Protein AF-A0A2E4PIR9-F1 (afdb_monomer_lite)

Radius of gyration: 19.99 Å; chains: 1; bounding box: 53×42×49 Å

Foldseek 3Di:
DPPDPDVLVVLVVVLVVVVVVVVVVVVVVDPDDDCPVVVVVVVVVVVLDPVLPPLVLLVLQLLLLVQDPDHDLVSQLNSLVVCVVVPNDDVLSSVSNSDDPPDDPVVCVVSSVVVCVVVVHHRDDNVSNLLSLLLNLLSCLLVVHPVLVSLVSNLVSDDCVLQVQSVLLNVQQVCCVVPVGDPSDPPDHPVCSSVSNNVSSVVSNVVSD

Secondary structure (DSSP, 8-state):
-PPPPPHHHHHHHHHHHHHHHHHHHHHTT---S--HHHHHHHHTT-----TT--HHHHHHHHTTGGG-SS--THHHHHHHHHHHHTT---HHHHHHHTPPSSPPHHHHHHHHHHHHHHTT--PPPHHHHHHHHHHHHHHHHHTTSSHHHHHHHHHHHS-HHHHHHHHHHHHHHHHHHHTS--SSSTT--TTTHHHHHHHHHHHHHHHH-

Structure (mmCIF, N/CA/C/O backbone):
data_AF-A0A2E4PIR9-F1
#
_entry.id   AF-A0A2E4PIR9-F1
#
loop_
_atom_site.group_PDB
_atom_site.id
_atom_site.type_symbol
_atom_site.label_atom_id
_atom_site.label_alt_id
_atom_site.label_comp_id
_atom_site.label_asym_id
_atom_site.label_entity_id
_atom_site.label_seq_id
_atom_site.pdbx_PDB_ins_code
_atom_site.Cartn_x
_atom_site.Cartn_y
_atom_site.Cartn_z
_atom_site.occupancy
_atom_site.B_iso_or_equiv
_atom_site.auth_seq_id
_atom_site.auth_comp_id
_atom_site.auth_asym_id
_atom_site.auth_atom_id
_atom_site.pdbx_PDB_model_num
ATOM 1 N N . MET A 1 1 ? -32.676 -30.501 11.892 1.00 32.62 1 MET A N 1
ATOM 2 C CA . MET A 1 1 ? -31.982 -29.319 12.444 1.00 32.62 1 MET A CA 1
ATOM 3 C C . MET A 1 1 ? -31.188 -28.681 11.319 1.00 32.62 1 MET A C 1
ATOM 5 O O . MET A 1 1 ? -30.251 -29.306 10.844 1.00 32.62 1 MET A O 1
ATOM 9 N N . LYS A 1 2 ? -31.603 -27.510 10.820 1.00 33.03 2 LYS A N 1
ATOM 10 C CA . LYS A 1 2 ? -30.734 -26.693 9.962 1.00 33.03 2 LYS A CA 1
ATOM 11 C C . LYS A 1 2 ? -29.777 -25.968 10.903 1.00 33.03 2 LYS A C 1
ATOM 13 O O . LYS A 1 2 ? -30.250 -25.326 11.837 1.00 33.03 2 LYS A O 1
ATOM 18 N N . ALA A 1 3 ? -28.473 -26.162 10.720 1.00 35.72 3 ALA A N 1
ATOM 19 C CA . ALA A 1 3 ? -27.465 -25.423 11.464 1.00 35.72 3 ALA A CA 1
ATOM 20 C C . ALA A 1 3 ? -27.726 -23.926 11.259 1.00 35.72 3 ALA A C 1
ATOM 22 O O . ALA A 1 3 ? -27.865 -23.479 10.121 1.00 35.72 3 ALA A O 1
ATOM 23 N N . ILE A 1 4 ? -27.873 -23.189 12.357 1.00 35.81 4 ILE A N 1
ATOM 24 C CA . ILE A 1 4 ? -27.892 -21.728 12.337 1.00 35.81 4 ILE A CA 1
ATOM 25 C C . ILE A 1 4 ? -26.497 -21.335 11.835 1.00 35.81 4 ILE A C 1
ATOM 27 O O . ILE A 1 4 ? -25.523 -21.748 12.471 1.00 35.81 4 ILE A O 1
ATOM 31 N N . PRO A 1 5 ? -26.356 -20.652 10.684 1.00 45.75 5 PRO A N 1
ATOM 32 C CA . PRO A 1 5 ? -25.056 -20.143 10.276 1.00 45.75 5 PRO A CA 1
ATOM 33 C C . PRO A 1 5 ? -24.531 -19.279 11.418 1.00 45.75 5 PRO A C 1
ATOM 35 O O . PRO A 1 5 ? -25.275 -18.461 11.951 1.00 45.75 5 PRO A O 1
ATOM 38 N N . ASN A 1 6 ? -23.283 -19.507 11.822 1.00 59.75 6 ASN A N 1
ATOM 39 C CA . ASN A 1 6 ? -22.585 -18.653 12.778 1.00 59.75 6 ASN A CA 1
ATOM 40 C C . ASN A 1 6 ? -22.809 -17.189 12.353 1.00 59.75 6 ASN A C 1
ATOM 42 O O . ASN A 1 6 ? -22.695 -16.915 11.160 1.00 59.75 6 ASN A O 1
ATOM 46 N N . ASP A 1 7 ? -23.158 -16.278 13.266 1.00 63.50 7 ASP A N 1
ATOM 47 C CA . ASP A 1 7 ? -23.641 -14.918 12.936 1.00 63.50 7 ASP A CA 1
ATOM 48 C C . ASP A 1 7 ? -22.732 -14.164 11.937 1.00 63.50 7 ASP A C 1
ATOM 50 O O . ASP A 1 7 ? -23.198 -13.350 11.143 1.00 63.50 7 ASP A O 1
ATOM 54 N N . PHE A 1 8 ? -21.440 -14.508 11.912 1.00 55.66 8 PHE A N 1
ATOM 55 C CA . PHE A 1 8 ? -20.463 -14.046 10.927 1.00 55.66 8 PHE A CA 1
ATOM 56 C C . PHE A 1 8 ? -20.747 -14.503 9.482 1.00 55.66 8 PHE A C 1
ATOM 58 O O . PHE A 1 8 ? -20.720 -13.685 8.571 1.00 55.66 8 PHE A O 1
ATOM 65 N N . GLU A 1 9 ? -21.078 -15.775 9.251 1.00 62.53 9 GLU A N 1
ATOM 66 C CA . GLU A 1 9 ? -21.428 -16.300 7.920 1.00 62.53 9 GLU A CA 1
ATOM 67 C C . GLU A 1 9 ? -22.727 -15.675 7.396 1.00 62.53 9 GLU A C 1
ATOM 69 O O . GLU A 1 9 ? -22.845 -15.361 6.211 1.00 62.53 9 GLU A O 1
ATOM 74 N N . ALA A 1 10 ? -23.693 -15.436 8.288 1.00 68.12 10 ALA A N 1
ATOM 75 C CA . ALA A 1 10 ? -24.918 -14.717 7.948 1.00 68.12 10 ALA A CA 1
ATOM 76 C C . ALA A 1 10 ? -24.633 -13.248 7.585 1.00 68.12 10 ALA A C 1
ATOM 78 O O . ALA A 1 10 ? -25.197 -12.735 6.616 1.00 68.12 10 ALA A O 1
ATOM 79 N N . PHE A 1 11 ? -23.725 -12.588 8.313 1.00 63.50 11 PHE A N 1
ATOM 80 C CA . PHE A 1 11 ? -23.261 -11.237 7.996 1.00 63.50 11 PHE A CA 1
ATOM 81 C C . PHE A 1 11 ? -22.535 -11.178 6.645 1.00 63.50 11 PHE A C 1
ATOM 83 O O . PHE A 1 11 ? -22.882 -10.343 5.812 1.00 63.50 11 PHE A O 1
ATOM 90 N N . LEU A 1 12 ? -21.590 -12.086 6.378 1.00 63.19 12 LEU A N 1
ATOM 91 C CA . LEU A 1 12 ? -20.883 -12.150 5.093 1.00 63.19 12 LEU A CA 1
ATOM 92 C C . LEU A 1 12 ? -21.843 -12.396 3.926 1.00 63.19 12 LEU A C 1
ATOM 94 O O . LEU A 1 12 ? -21.733 -11.747 2.884 1.00 63.19 12 LEU A O 1
ATOM 98 N N . TYR A 1 13 ? -22.814 -13.293 4.109 1.00 67.19 13 TYR A N 1
ATOM 99 C CA . TYR A 1 13 ? -23.862 -13.541 3.125 1.00 67.19 13 TYR A CA 1
ATOM 100 C C . TYR A 1 13 ? -24.697 -12.281 2.856 1.00 67.19 13 TYR A C 1
ATOM 102 O O . TYR A 1 13 ? -24.915 -11.921 1.700 1.00 67.19 13 TYR A O 1
ATOM 110 N N . TRP A 1 14 ? -25.107 -11.566 3.908 1.00 70.12 14 TRP A N 1
ATOM 111 C CA . TRP A 1 14 ? -25.865 -10.320 3.782 1.00 70.12 14 TRP A CA 1
ATOM 112 C C . TRP A 1 14 ? -25.064 -9.205 3.097 1.00 70.12 14 TRP A C 1
ATOM 114 O O . TRP A 1 14 ? -25.589 -8.534 2.206 1.00 70.12 14 TRP A O 1
ATOM 124 N N . VAL A 1 15 ? -23.789 -9.024 3.458 1.00 62.88 15 VAL A N 1
ATOM 125 C CA . VAL A 1 15 ? -22.885 -8.069 2.796 1.00 62.88 15 VAL A CA 1
ATOM 126 C C . VAL A 1 15 ? -22.766 -8.406 1.312 1.00 62.88 15 VAL A C 1
ATOM 128 O O . VAL A 1 15 ? -22.875 -7.515 0.468 1.00 62.88 15 VAL A O 1
ATOM 131 N N . LYS A 1 16 ? -22.584 -9.690 0.984 1.00 65.31 16 LYS A N 1
ATOM 132 C CA . LYS A 1 16 ? -22.494 -10.167 -0.397 1.00 65.31 16 LYS A CA 1
ATOM 133 C C . LYS A 1 16 ? -23.771 -9.866 -1.182 1.00 65.31 16 LYS A C 1
ATOM 135 O O . LYS A 1 16 ? -23.684 -9.210 -2.217 1.00 65.31 16 LYS A O 1
ATOM 140 N N . GLU A 1 17 ? -24.941 -10.271 -0.683 1.00 66.69 17 GLU A N 1
ATOM 141 C CA . GLU A 1 17 ? -26.222 -9.995 -1.351 1.00 66.69 17 GLU A CA 1
ATOM 142 C C . GLU A 1 17 ? -26.465 -8.491 -1.520 1.00 66.69 17 GLU A C 1
ATOM 144 O O . GLU A 1 17 ? -26.905 -8.040 -2.577 1.00 66.69 17 GLU A O 1
ATOM 149 N N . THR A 1 18 ? -26.153 -7.692 -0.497 1.00 59.38 18 THR A N 1
ATOM 150 C CA . THR A 1 18 ? -26.363 -6.238 -0.526 1.00 59.38 18 THR A CA 1
ATOM 151 C C . THR A 1 18 ? -25.468 -5.576 -1.570 1.00 59.38 18 THR A C 1
ATOM 153 O O . THR A 1 18 ? -25.949 -4.757 -2.357 1.00 59.38 18 THR A O 1
ATOM 156 N N . LYS A 1 19 ? -24.193 -5.975 -1.648 1.00 61.88 19 LYS A N 1
ATOM 157 C CA . LYS A 1 19 ? -23.263 -5.498 -2.680 1.00 61.88 19 LYS A CA 1
ATOM 158 C C . LYS A 1 19 ? -23.696 -5.935 -4.073 1.00 61.88 19 LYS A C 1
ATOM 160 O O . LYS A 1 19 ? -23.740 -5.097 -4.968 1.00 61.88 19 LYS A O 1
ATOM 165 N N . GLU A 1 20 ? -24.073 -7.196 -4.264 1.00 57.53 20 GLU A N 1
ATOM 166 C CA . GLU A 1 20 ? -24.588 -7.686 -5.550 1.00 57.53 20 GLU A CA 1
ATOM 167 C C . GLU A 1 20 ? -25.827 -6.896 -5.997 1.00 57.53 20 GLU A C 1
ATOM 169 O O . GLU A 1 20 ? -25.937 -6.533 -7.169 1.00 57.53 20 GLU A O 1
ATOM 174 N N . ARG A 1 21 ? -26.711 -6.527 -5.061 1.00 52.59 21 ARG A N 1
ATOM 175 C CA . ARG A 1 21 ? -27.891 -5.703 -5.349 1.00 52.59 21 ARG A CA 1
ATOM 176 C C . ARG A 1 21 ? -27.524 -4.265 -5.727 1.00 52.59 21 ARG A C 1
ATOM 178 O O . ARG A 1 21 ? -28.045 -3.748 -6.714 1.00 52.59 21 ARG A O 1
ATOM 185 N N . ILE A 1 22 ? -26.603 -3.634 -4.998 1.00 48.06 22 ILE A N 1
ATOM 186 C CA . ILE A 1 22 ? -26.110 -2.277 -5.297 1.00 48.06 22 ILE A CA 1
ATOM 187 C C . ILE A 1 22 ? -25.418 -2.240 -6.668 1.00 48.06 22 ILE A C 1
ATOM 189 O O . ILE A 1 22 ? -25.707 -1.358 -7.476 1.00 48.06 22 ILE A O 1
ATOM 193 N N . TRP A 1 23 ? -24.584 -3.234 -6.979 1.00 37.47 23 TRP A N 1
ATOM 194 C CA . TRP A 1 23 ? -23.918 -3.350 -8.278 1.00 37.47 23 TRP A CA 1
ATOM 195 C C . TRP A 1 23 ? -24.879 -3.704 -9.415 1.00 37.47 23 TRP A C 1
ATOM 197 O O . TRP A 1 23 ? -24.704 -3.193 -10.518 1.00 37.47 23 TRP A O 1
ATOM 207 N N . SER A 1 24 ? -25.921 -4.507 -9.169 1.00 44.81 24 SER A N 1
ATOM 208 C CA . SER A 1 24 ? -26.963 -4.770 -10.172 1.00 44.81 24 SER A CA 1
ATOM 209 C C . SER A 1 24 ? -27.704 -3.484 -10.560 1.00 44.81 24 SER A C 1
ATOM 211 O O . SER A 1 24 ? -27.807 -3.180 -11.748 1.00 44.81 24 SER A O 1
ATOM 213 N N . ASN A 1 25 ? -28.050 -2.648 -9.575 1.00 39.62 25 ASN A N 1
ATOM 214 C CA . ASN A 1 25 ? -28.659 -1.335 -9.794 1.00 39.62 25 ASN A CA 1
ATOM 215 C C . ASN A 1 25 ? -27.695 -0.346 -10.479 1.00 39.62 25 ASN A C 1
ATOM 217 O O . ASN A 1 25 ? -28.122 0.493 -11.270 1.00 39.62 25 ASN A O 1
ATOM 221 N N . PHE A 1 26 ? -26.385 -0.449 -10.221 1.00 30.78 26 PHE A N 1
ATOM 222 C CA . PHE A 1 26 ? -25.367 0.355 -10.905 1.00 30.78 26 PHE A CA 1
ATOM 223 C C . PHE A 1 26 ? -25.142 -0.115 -12.356 1.00 30.78 26 PHE A C 1
ATOM 225 O O . PHE A 1 26 ? -24.963 0.707 -13.255 1.00 30.78 26 PHE A O 1
ATOM 232 N N . SER A 1 27 ? -25.220 -1.424 -12.619 1.00 37.41 27 SER A N 1
ATOM 233 C CA . SER A 1 27 ? -25.060 -2.024 -13.953 1.00 37.41 27 SER A CA 1
ATOM 234 C C . SER A 1 27 ? -26.227 -1.726 -14.903 1.00 37.41 27 SER A C 1
ATOM 236 O O . SER A 1 27 ? -26.020 -1.611 -16.111 1.00 37.41 27 SER A O 1
ATOM 238 N N . GLU A 1 28 ? -27.432 -1.492 -14.375 1.00 38.69 28 GLU A N 1
ATOM 239 C CA . GLU A 1 28 ? -28.575 -1.019 -15.169 1.00 38.69 28 GLU A CA 1
ATOM 240 C C . GLU A 1 28 ? -28.394 0.425 -15.680 1.00 38.69 28 GLU A C 1
ATOM 242 O O . GLU A 1 28 ? -29.078 0.834 -16.620 1.00 38.69 28 GLU A O 1
ATOM 247 N N . SER A 1 29 ? -27.432 1.182 -15.129 1.00 38.72 29 SER A N 1
ATOM 248 C CA . SER A 1 29 ? -27.202 2.595 -15.465 1.00 38.72 29 SER A CA 1
ATOM 249 C C . SER A 1 29 ? -26.216 2.857 -16.616 1.00 38.72 29 SER A C 1
ATOM 251 O O . SER A 1 29 ? -26.125 3.994 -17.078 1.00 38.72 29 SER A O 1
ATOM 253 N N . LYS A 1 30 ? -25.506 1.844 -17.141 1.00 37.12 30 LYS A N 1
ATOM 254 C CA . LYS A 1 30 ? -24.610 2.006 -18.307 1.00 37.12 30 LYS A CA 1
ATOM 255 C C . LYS A 1 30 ? -24.680 0.816 -19.264 1.00 37.12 30 LYS A C 1
ATOM 257 O O . LYS A 1 30 ? -23.904 -0.135 -19.189 1.00 37.12 30 LYS A O 1
ATOM 262 N N . LYS A 1 31 ? -25.611 0.914 -20.214 1.00 41.38 31 LYS A N 1
ATOM 263 C CA . LYS A 1 31 ? -25.740 0.034 -21.381 1.00 41.38 31 LYS A CA 1
ATOM 264 C C . LYS A 1 31 ? -24.677 0.352 -22.439 1.00 41.38 31 LYS A C 1
ATOM 266 O O . LYS A 1 31 ? -25.043 0.806 -23.505 1.00 41.38 31 LYS A O 1
ATOM 271 N N . ASP A 1 32 ? -23.402 0.074 -22.177 1.00 38.62 32 ASP A N 1
ATOM 272 C CA . ASP A 1 32 ? -22.357 0.092 -23.217 1.00 38.62 32 ASP A CA 1
ATOM 273 C C . ASP A 1 32 ? -21.392 -1.096 -23.037 1.00 38.62 32 ASP A C 1
ATOM 275 O O . ASP A 1 32 ? -20.252 -0.995 -22.594 1.00 38.62 32 ASP A O 1
ATOM 279 N N . GLY A 1 33 ? -21.902 -2.286 -23.352 1.00 42.81 33 GLY A N 1
ATOM 280 C CA . GLY A 1 33 ? -21.233 -3.148 -24.328 1.00 42.81 33 GLY A CA 1
ATOM 281 C C . GLY A 1 33 ? -19.968 -3.940 -23.981 1.00 42.81 33 GLY A C 1
ATOM 282 O O . GLY A 1 33 ? -19.461 -4.545 -24.914 1.00 42.81 33 GLY A O 1
ATOM 283 N N . ASN A 1 34 ? -19.449 -4.013 -22.744 1.00 42.75 34 ASN A N 1
ATOM 284 C CA . ASN A 1 34 ? -18.300 -4.911 -22.458 1.00 42.75 34 ASN A CA 1
ATOM 285 C C . ASN A 1 34 ? -18.161 -5.427 -21.002 1.00 42.75 34 ASN A C 1
ATOM 287 O O . ASN A 1 34 ? -17.065 -5.567 -20.467 1.00 42.75 34 ASN A O 1
ATOM 291 N N . TRP A 1 35 ? -19.271 -5.763 -20.339 1.00 38.34 35 TRP A N 1
ATOM 292 C CA . TRP A 1 35 ? -19.274 -6.155 -18.913 1.00 38.34 35 T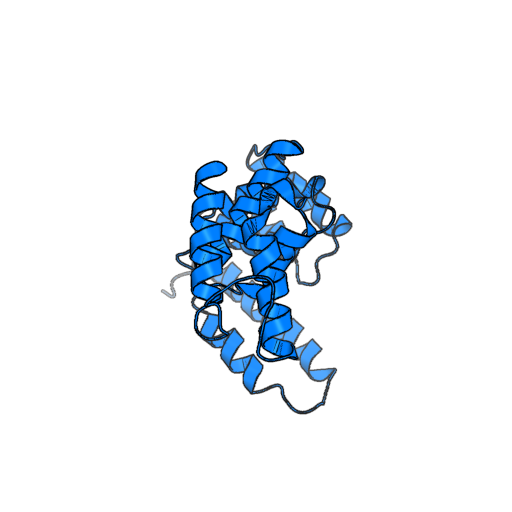RP A CA 1
ATOM 293 C C . TRP A 1 35 ? -18.970 -7.634 -18.601 1.00 38.34 35 TRP A C 1
ATOM 295 O O . TRP A 1 35 ? -18.690 -7.976 -17.451 1.00 38.34 35 TRP A O 1
ATOM 305 N N . TRP A 1 36 ? -19.005 -8.532 -19.591 1.00 32.16 36 TRP A N 1
ATOM 306 C CA . TRP A 1 36 ? -18.883 -9.976 -19.335 1.00 32.16 36 TRP A CA 1
ATOM 307 C C . TRP A 1 36 ? -17.475 -10.417 -18.900 1.00 32.16 36 TRP A C 1
ATOM 309 O O . TRP A 1 36 ? -17.364 -11.334 -18.089 1.00 32.16 36 TRP A O 1
ATOM 319 N N . ASN A 1 37 ? -16.416 -9.712 -19.317 1.00 32.59 37 ASN A N 1
ATOM 320 C CA . ASN A 1 37 ? -15.039 -10.044 -18.921 1.00 32.59 37 ASN A CA 1
ATOM 321 C C . ASN A 1 37 ? -14.655 -9.546 -17.516 1.00 32.59 37 ASN A C 1
ATOM 323 O O . ASN A 1 37 ? -13.749 -10.104 -16.905 1.00 32.59 37 ASN A O 1
ATOM 327 N N . HIS A 1 38 ? -15.365 -8.556 -16.962 1.00 38.28 38 HIS A N 1
ATOM 328 C CA . HIS A 1 38 ? -15.127 -8.074 -15.593 1.00 38.28 38 HIS A CA 1
ATOM 329 C C . HIS A 1 38 ? -15.924 -8.875 -14.549 1.00 38.28 38 HIS A C 1
ATOM 331 O O . HIS A 1 38 ? -15.452 -9.115 -13.441 1.00 38.28 38 HIS A O 1
ATOM 337 N N . LYS A 1 39 ? -17.109 -9.377 -14.925 1.00 34.16 39 LYS A N 1
ATOM 338 C CA . LYS A 1 39 ? -17.988 -10.155 -14.036 1.00 34.16 39 LYS A CA 1
ATOM 339 C C . LYS A 1 39 ? -17.387 -11.508 -13.623 1.00 34.16 39 LYS A C 1
ATOM 341 O O . LYS A 1 39 ? -17.595 -11.936 -12.492 1.00 34.16 39 LYS A O 1
ATOM 346 N N . HIS A 1 40 ? -16.615 -12.154 -14.502 1.00 29.81 40 HIS A N 1
ATOM 347 C CA . HIS A 1 40 ? -15.934 -13.417 -14.184 1.00 29.81 40 HIS A CA 1
ATOM 348 C C . HIS A 1 40 ? -14.654 -13.235 -13.350 1.00 29.81 40 HIS A C 1
ATOM 350 O O . HIS A 1 40 ? -14.377 -14.079 -12.504 1.00 29.81 40 HIS A O 1
ATOM 356 N N . GLN A 1 41 ? -13.928 -12.118 -13.494 1.00 36.41 41 GLN A N 1
ATOM 357 C CA . GLN A 1 41 ? -12.745 -11.836 -12.664 1.00 36.41 41 GLN A CA 1
ATOM 358 C C . GLN A 1 41 ? -13.108 -11.467 -11.216 1.00 36.41 41 GLN A C 1
ATOM 360 O O . GLN A 1 41 ? -12.385 -11.829 -10.293 1.00 36.41 41 GLN A O 1
ATOM 365 N N . VAL A 1 42 ? -14.254 -10.812 -10.995 1.00 40.31 42 VAL A N 1
ATOM 366 C CA . VAL A 1 42 ? -14.701 -10.414 -9.647 1.00 40.31 42 VAL A CA 1
ATOM 367 C C . VAL A 1 42 ? -15.346 -11.577 -8.875 1.00 40.31 42 VAL A C 1
ATOM 369 O O . VAL A 1 42 ? -15.200 -11.656 -7.658 1.00 40.31 42 VAL A O 1
ATOM 372 N N . LEU A 1 43 ? -16.024 -12.513 -9.555 1.00 34.47 43 LEU A N 1
ATOM 373 C CA . LEU A 1 43 ? -16.732 -13.624 -8.898 1.00 34.47 43 LEU A CA 1
ATOM 374 C C . LEU A 1 43 ? -15.872 -14.882 -8.682 1.00 34.47 43 LEU A C 1
ATOM 376 O O . LEU A 1 43 ? -16.096 -15.585 -7.697 1.00 34.47 43 LEU A O 1
ATOM 380 N N . GLU A 1 44 ? -14.848 -15.141 -9.506 1.00 32.34 44 GLU A N 1
ATOM 381 C CA . GLU A 1 44 ? -13.819 -16.150 -9.173 1.00 32.34 44 GLU A CA 1
ATOM 382 C C . GLU A 1 44 ? -12.769 -15.624 -8.174 1.00 32.34 44 GLU A C 1
ATOM 384 O O . GLU A 1 44 ? -12.060 -16.408 -7.542 1.00 32.34 44 GLU A O 1
ATOM 389 N N . GLY A 1 45 ? -12.758 -14.309 -7.919 1.00 35.34 45 GLY A N 1
ATOM 390 C CA . GLY A 1 45 ? -12.051 -13.664 -6.806 1.00 35.34 45 GLY A CA 1
ATOM 391 C C . GLY A 1 45 ? -12.610 -14.004 -5.417 1.00 35.34 45 GLY A C 1
ATOM 392 O O . GLY A 1 45 ? -12.041 -13.597 -4.411 1.00 35.34 45 GLY A O 1
ATOM 393 N N . ALA A 1 46 ? -13.672 -14.815 -5.327 1.00 33.53 46 ALA A N 1
ATOM 394 C C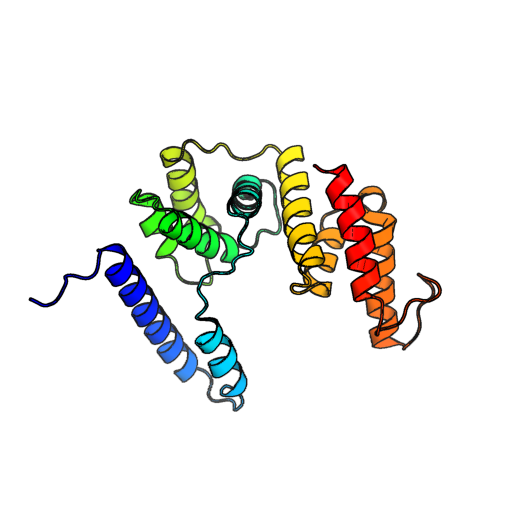A . ALA A 1 46 ? -14.197 -15.352 -4.071 1.00 33.53 46 ALA A CA 1
ATOM 395 C C . ALA A 1 46 ? -13.315 -16.450 -3.431 1.00 33.53 46 ALA A C 1
ATOM 397 O O . ALA A 1 46 ? -13.781 -17.196 -2.569 1.00 33.53 46 ALA A O 1
ATOM 398 N N . LYS A 1 47 ? -12.016 -16.498 -3.754 1.00 36.38 47 LYS A N 1
ATOM 399 C CA . LYS A 1 47 ? -11.007 -16.719 -2.713 1.00 36.38 47 LYS A CA 1
ATOM 400 C C . LYS A 1 47 ? -10.933 -15.435 -1.879 1.00 36.38 47 LYS A C 1
ATOM 402 O O . LYS A 1 47 ? -10.003 -14.655 -2.014 1.00 36.38 47 LYS A O 1
ATOM 407 N N . TRP A 1 48 ? -11.899 -15.238 -0.980 1.00 40.09 48 TRP A N 1
ATOM 408 C CA . TRP A 1 48 ? -11.906 -14.158 0.027 1.00 40.09 48 TRP A CA 1
ATOM 409 C C . TRP A 1 48 ? -10.768 -14.267 1.058 1.00 40.09 48 TRP A C 1
ATOM 411 O O . TRP A 1 48 ? -10.778 -13.601 2.083 1.00 40.09 48 TRP A O 1
ATOM 421 N N . ILE A 1 49 ? -9.796 -15.128 0.787 1.00 40.16 49 ILE A N 1
ATOM 422 C CA . ILE A 1 49 ? -8.566 -15.272 1.530 1.00 40.16 49 ILE A CA 1
ATOM 423 C C . ILE A 1 49 ? -7.500 -14.907 0.515 1.00 40.16 49 ILE A C 1
ATOM 425 O O . ILE A 1 49 ? -7.181 -15.709 -0.365 1.00 40.16 49 ILE A O 1
ATOM 429 N N . ASP A 1 50 ? -6.973 -13.694 0.621 1.00 43.78 50 ASP A N 1
ATOM 430 C CA . ASP A 1 50 ? -5.604 -13.500 0.192 1.00 43.78 50 ASP A CA 1
ATOM 431 C C . ASP A 1 50 ? -4.738 -14.119 1.301 1.00 43.78 50 ASP A C 1
ATOM 433 O O . ASP A 1 50 ? -4.636 -13.528 2.378 1.00 43.78 50 ASP A O 1
ATOM 437 N N . PRO A 1 51 ? -4.121 -15.302 1.112 1.00 41.97 51 PRO A N 1
ATOM 438 C CA . PRO A 1 51 ? -3.181 -15.850 2.092 1.00 41.97 51 PRO A CA 1
ATOM 439 C C . PRO A 1 51 ? -1.963 -14.928 2.309 1.00 41.97 51 PRO A C 1
ATOM 441 O O . PRO A 1 51 ? -1.098 -15.242 3.122 1.00 41.97 51 PRO A O 1
ATOM 444 N N . LEU A 1 52 ? -1.889 -13.804 1.582 1.00 41.97 52 LEU A N 1
ATOM 445 C CA . LEU A 1 52 ? -0.878 -12.759 1.666 1.00 41.97 52 LEU A CA 1
ATOM 446 C C . LEU A 1 52 ? -1.356 -11.489 2.392 1.00 41.97 52 LEU A C 1
ATOM 448 O O . LEU A 1 52 ? -0.603 -10.509 2.416 1.00 41.97 52 LEU A O 1
ATOM 452 N N . SER A 1 53 ? -2.558 -11.468 2.971 1.00 53.44 53 SER A N 1
ATOM 453 C CA . SER A 1 53 ? -2.995 -10.395 3.867 1.00 53.44 53 SER A CA 1
ATOM 454 C C . SER A 1 53 ? -2.161 -10.443 5.152 1.00 53.44 53 SER A C 1
ATOM 456 O O . SER A 1 53 ? -2.529 -11.049 6.157 1.00 53.44 53 SER A O 1
ATOM 458 N N . ASP A 1 54 ? -0.981 -9.826 5.122 1.00 77.38 54 ASP A N 1
ATOM 459 C CA . ASP A 1 54 ? -0.261 -9.480 6.339 1.00 77.38 54 ASP A CA 1
ATOM 460 C C . ASP A 1 54 ? -1.112 -8.435 7.060 1.00 77.38 54 ASP A C 1
ATOM 462 O O . ASP A 1 54 ? -0.899 -7.233 6.884 1.00 77.38 54 ASP A O 1
ATOM 466 N N . LEU A 1 55 ? -2.098 -8.882 7.851 1.00 86.56 55 LEU A N 1
ATOM 467 C CA . LEU A 1 55 ? -2.986 -8.005 8.621 1.00 86.56 55 LEU A CA 1
ATOM 468 C C . LEU A 1 55 ? -2.170 -6.972 9.398 1.00 86.56 55 LEU A C 1
ATOM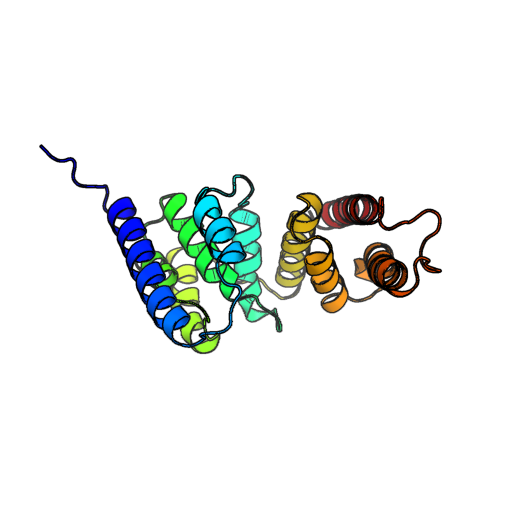 470 O O . LEU A 1 55 ? -2.602 -5.834 9.535 1.00 86.56 55 LEU A O 1
ATOM 474 N N . LYS A 1 56 ? -0.967 -7.342 9.850 1.00 90.50 56 LYS A N 1
ATOM 475 C CA . LYS A 1 56 ? -0.010 -6.407 10.437 1.00 90.50 56 LYS A CA 1
ATOM 476 C C . LYS A 1 56 ? 0.356 -5.271 9.475 1.00 90.50 56 LYS A C 1
ATOM 478 O O . LYS A 1 56 ? 0.136 -4.122 9.818 1.00 90.50 56 LYS A O 1
ATOM 483 N N . ILE A 1 57 ? 0.868 -5.570 8.279 1.00 91.62 57 ILE A N 1
ATOM 484 C CA . ILE A 1 57 ? 1.263 -4.554 7.286 1.00 91.62 57 ILE A CA 1
ATOM 485 C C . ILE A 1 57 ? 0.059 -3.700 6.867 1.00 91.62 57 ILE A C 1
ATOM 487 O O . ILE A 1 57 ? 0.187 -2.486 6.728 1.00 91.62 57 ILE A O 1
ATOM 491 N N . LEU A 1 58 ? -1.116 -4.315 6.705 1.00 91.94 58 LEU A N 1
ATOM 492 C CA . LEU A 1 58 ? -2.340 -3.577 6.402 1.00 91.94 58 LEU A CA 1
ATOM 493 C C . LEU A 1 58 ? -2.745 -2.667 7.568 1.00 91.94 58 LEU A C 1
ATOM 495 O O . LEU A 1 58 ? -3.040 -1.502 7.342 1.00 91.94 58 LEU A O 1
ATOM 499 N N . THR A 1 59 ? -2.705 -3.156 8.807 1.00 94.12 59 THR A N 1
ATOM 500 C CA . THR A 1 59 ? -2.994 -2.349 10.002 1.00 94.12 59 THR A CA 1
ATOM 501 C C . THR A 1 59 ? -2.012 -1.188 10.123 1.00 94.12 59 THR A C 1
ATOM 503 O O . THR A 1 59 ? -2.448 -0.056 10.285 1.00 94.12 59 THR A O 1
ATOM 506 N N . ASP A 1 60 ? -0.711 -1.437 9.968 1.00 93.38 60 ASP A N 1
ATOM 507 C CA . ASP A 1 60 ? 0.340 -0.414 10.006 1.00 93.38 60 ASP A CA 1
ATOM 508 C C . ASP A 1 60 ? 0.091 0.672 8.931 1.00 93.38 60 ASP A C 1
ATOM 510 O O . ASP A 1 60 ? 0.209 1.873 9.192 1.00 93.38 60 ASP A O 1
ATOM 514 N N . TYR A 1 61 ? -0.352 0.272 7.732 1.00 93.00 61 TYR A N 1
ATOM 515 C CA . TYR A 1 61 ? -0.789 1.201 6.686 1.00 93.00 61 TYR A CA 1
ATOM 516 C C . TYR A 1 61 ? -2.040 1.998 7.091 1.00 93.00 61 TYR A C 1
ATOM 518 O O . TYR A 1 61 ? -2.046 3.222 6.972 1.00 93.00 61 TYR A O 1
ATOM 526 N N . ILE A 1 62 ? -3.084 1.347 7.622 1.00 94.00 62 ILE A N 1
ATOM 527 C CA . ILE A 1 62 ? -4.301 2.028 8.098 1.00 94.00 62 ILE A CA 1
ATOM 528 C C . ILE A 1 62 ? -3.973 3.032 9.216 1.00 94.00 62 ILE A C 1
ATOM 530 O O . ILE A 1 62 ? -4.529 4.125 9.239 1.00 94.00 62 ILE A O 1
ATOM 534 N N . LEU A 1 63 ? -3.033 2.730 10.114 1.00 93.75 63 LEU A N 1
ATOM 535 C CA . LEU A 1 63 ? -2.610 3.660 11.171 1.00 93.75 63 LEU A CA 1
ATOM 536 C C . LEU A 1 63 ? -1.864 4.890 10.638 1.00 93.75 63 LEU A C 1
ATOM 538 O O . LEU A 1 63 ? -1.690 5.866 11.367 1.00 93.75 63 LEU A O 1
ATOM 542 N N . SER A 1 64 ? -1.471 4.877 9.365 1.00 91.62 64 SER A N 1
ATOM 543 C CA . SER A 1 64 ? -0.845 6.005 8.673 1.00 91.62 64 SER A CA 1
ATOM 544 C C . SER A 1 64 ? -1.866 7.004 8.108 1.00 91.62 64 SER A C 1
ATOM 546 O O . SER A 1 64 ? -1.467 8.061 7.622 1.00 91.62 64 SER A O 1
ATOM 548 N N . PHE A 1 65 ? -3.170 6.700 8.194 1.00 85.56 65 PHE A N 1
ATOM 549 C CA . PHE A 1 65 ? -4.285 7.411 7.549 1.00 85.56 65 PHE A CA 1
ATOM 550 C C . PHE A 1 65 ? -4.213 8.941 7.605 1.00 85.56 65 PHE A C 1
ATOM 552 O O . PHE A 1 65 ? -4.429 9.606 6.596 1.00 85.56 65 PHE A O 1
ATOM 559 N N . LYS A 1 66 ? -3.895 9.519 8.769 1.00 84.31 66 LYS A N 1
ATOM 560 C CA . LYS A 1 66 ? -3.861 10.981 8.953 1.00 84.31 66 LYS A CA 1
ATOM 561 C C . LYS A 1 66 ? -2.679 11.686 8.296 1.00 84.31 66 LYS A C 1
ATOM 563 O O . LYS A 1 66 ? -2.767 12.887 8.071 1.00 84.31 66 LYS A O 1
ATOM 568 N N . ASN A 1 67 ? -1.594 10.971 8.011 1.00 82.50 67 ASN A N 1
ATOM 569 C CA . ASN A 1 67 ? -0.357 11.558 7.484 1.00 82.50 67 ASN A CA 1
ATOM 570 C C . ASN A 1 67 ? -0.184 11.328 5.979 1.00 82.50 67 ASN A C 1
ATOM 572 O O . ASN A 1 67 ? 0.832 11.717 5.410 1.00 82.50 67 ASN A O 1
ATOM 576 N N . LEU A 1 68 ? -1.146 10.670 5.332 1.00 79.00 68 LEU A N 1
ATOM 577 C CA . LEU A 1 68 ? -1.096 10.365 3.910 1.00 79.00 68 LEU A CA 1
ATOM 578 C C . LEU A 1 68 ? -2.115 11.236 3.180 1.00 79.00 68 LEU A C 1
ATOM 580 O O . LEU A 1 68 ? -3.314 10.982 3.237 1.00 79.00 68 LEU A O 1
ATOM 584 N N . GLU A 1 69 ? -1.626 12.252 2.465 1.00 69.06 69 GLU A N 1
ATOM 585 C CA . GLU A 1 69 ? -2.462 13.107 1.608 1.00 69.06 69 GLU A CA 1
ATOM 586 C C . GLU A 1 69 ? -3.181 12.285 0.522 1.00 69.06 69 GLU A C 1
ATOM 588 O O . GLU A 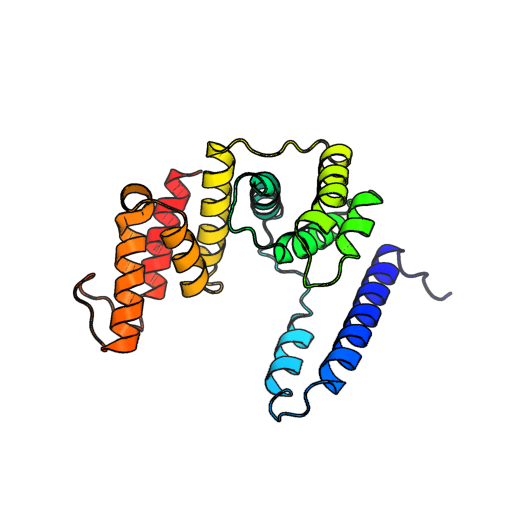1 69 ? -4.309 12.583 0.134 1.00 69.06 69 GLU A O 1
ATOM 593 N N . ILE A 1 70 ? -2.549 11.193 0.079 1.00 67.56 70 ILE A N 1
ATOM 594 C CA . ILE A 1 70 ? -3.096 10.232 -0.878 1.00 67.56 70 ILE A CA 1
ATOM 595 C C . ILE A 1 70 ? -3.281 8.893 -0.158 1.00 67.56 70 ILE A C 1
ATOM 597 O O . ILE A 1 70 ? -2.405 8.027 -0.195 1.00 67.56 70 ILE A O 1
ATOM 601 N N . PHE A 1 71 ? -4.424 8.727 0.505 1.00 78.31 71 PHE A N 1
ATOM 602 C CA . PHE A 1 71 ? -4.804 7.476 1.157 1.00 78.31 71 PHE A CA 1
ATOM 603 C C . PHE A 1 71 ? -5.846 6.710 0.333 1.00 78.31 71 PHE A C 1
ATOM 605 O O . PHE A 1 71 ? -6.820 7.287 -0.155 1.00 78.31 71 PHE A O 1
ATOM 612 N N . ASP A 1 72 ? -5.668 5.396 0.197 1.00 78.62 72 ASP A N 1
ATOM 613 C CA . ASP A 1 72 ? -6.647 4.541 -0.470 1.00 78.62 72 ASP A CA 1
ATOM 614 C C . ASP A 1 72 ? -7.733 4.067 0.511 1.00 78.62 72 ASP A C 1
ATOM 616 O O . ASP A 1 72 ? -7.582 3.058 1.206 1.00 78.62 72 ASP A O 1
ATOM 620 N N . ASN A 1 73 ? -8.856 4.793 0.556 1.00 80.88 73 ASN A N 1
ATOM 621 C CA . ASN A 1 73 ? -10.000 4.464 1.418 1.00 80.88 73 ASN A CA 1
ATOM 622 C C . ASN A 1 73 ? -10.579 3.062 1.145 1.00 80.88 73 ASN A C 1
ATOM 624 O O . ASN A 1 73 ? -11.249 2.507 2.022 1.00 80.88 73 ASN A O 1
ATOM 628 N N . TYR A 1 74 ? -10.298 2.454 -0.017 1.00 82.31 74 TYR A N 1
ATOM 629 C CA . TYR A 1 74 ? -10.681 1.070 -0.310 1.00 82.31 74 TYR A CA 1
ATOM 630 C C . TYR A 1 74 ? -10.079 0.078 0.695 1.00 82.31 74 TYR A C 1
ATOM 632 O O . TYR A 1 74 ? -10.690 -0.932 1.052 1.00 82.31 74 TYR A O 1
ATOM 640 N N . LEU A 1 75 ? -8.893 0.391 1.216 1.00 87.56 75 LEU A N 1
ATOM 641 C CA . LEU A 1 75 ? -8.176 -0.485 2.136 1.00 87.56 75 LEU A CA 1
ATOM 642 C C . LEU A 1 75 ? -8.807 -0.544 3.527 1.00 87.56 75 LEU A C 1
ATOM 644 O O . LEU A 1 75 ? -8.608 -1.539 4.220 1.00 87.56 75 LEU A O 1
ATOM 648 N N . ILE A 1 76 ? -9.607 0.451 3.920 1.00 89.81 76 ILE A N 1
ATOM 649 C CA . ILE A 1 76 ? -10.309 0.447 5.214 1.00 89.81 76 ILE A CA 1
ATOM 650 C C . ILE A 1 76 ? -11.345 -0.674 5.252 1.00 89.81 76 ILE A C 1
ATOM 652 O O . ILE A 1 76 ? -11.450 -1.409 6.235 1.00 89.81 76 ILE A O 1
ATOM 656 N N . GLU A 1 77 ? -12.079 -0.836 4.155 1.00 85.50 77 GLU A N 1
ATOM 657 C CA . GLU A 1 77 ? -13.044 -1.914 4.004 1.00 85.50 77 GLU A CA 1
ATOM 658 C C . GLU A 1 77 ? -12.334 -3.273 4.024 1.00 85.50 77 GLU A C 1
ATOM 660 O O . GLU A 1 77 ? -12.702 -4.141 4.819 1.00 85.50 77 GLU A O 1
ATOM 665 N N . LYS A 1 78 ? -11.266 -3.443 3.229 1.00 87.25 78 LYS A N 1
ATOM 666 C CA . LYS A 1 78 ? -10.461 -4.676 3.245 1.00 87.25 78 LYS A CA 1
ATOM 667 C C . LYS A 1 78 ? -9.978 -4.998 4.663 1.00 87.25 78 LYS A C 1
ATOM 669 O O . LYS A 1 78 ? -10.192 -6.104 5.144 1.00 87.25 78 LYS A O 1
ATOM 674 N N . TRP A 1 79 ? -9.396 -4.022 5.353 1.00 92.25 79 TRP A N 1
ATOM 675 C CA . TRP A 1 79 ? -8.903 -4.177 6.721 1.00 92.25 79 TRP A CA 1
ATOM 676 C C . TRP A 1 79 ? -9.998 -4.600 7.701 1.00 92.25 79 TRP A C 1
ATOM 678 O O . TRP A 1 79 ? -9.782 -5.498 8.511 1.00 92.25 79 TRP A O 1
ATOM 688 N N . SER A 1 80 ? -11.193 -4.016 7.594 1.00 91.75 80 SER A N 1
ATOM 689 C CA . SER A 1 80 ? -12.317 -4.387 8.456 1.00 91.75 80 SER A CA 1
ATOM 690 C C . SER A 1 80 ? -12.750 -5.848 8.271 1.00 91.75 80 SER A C 1
ATOM 692 O O . SER A 1 80 ? -13.001 -6.532 9.261 1.00 91.75 80 SER A O 1
ATOM 694 N N . PHE A 1 81 ? -12.754 -6.373 7.039 1.00 88.19 81 PHE A N 1
ATOM 695 C CA . PHE A 1 81 ? -13.046 -7.789 6.794 1.00 88.19 81 PHE A CA 1
ATOM 696 C C . PHE A 1 81 ? -11.957 -8.711 7.341 1.00 88.19 81 PHE A C 1
ATOM 698 O O . PHE A 1 81 ? -12.279 -9.741 7.932 1.00 88.19 81 PHE A O 1
ATOM 705 N N . GLU A 1 82 ? -10.689 -8.329 7.199 1.00 88.06 82 GLU A N 1
ATOM 706 C CA . GLU A 1 82 ? -9.558 -9.094 7.733 1.00 88.06 82 GLU A CA 1
ATOM 707 C C . GLU A 1 82 ? -9.598 -9.171 9.268 1.00 88.06 82 GLU A C 1
ATOM 709 O O . GLU A 1 82 ? -9.375 -10.238 9.840 1.00 88.06 82 GLU A O 1
ATOM 714 N N . LEU A 1 83 ? -9.968 -8.081 9.950 1.00 89.19 83 LEU A N 1
ATOM 715 C CA . LEU A 1 83 ? -10.198 -8.093 11.398 1.00 89.19 83 LEU A CA 1
ATOM 716 C C . LEU A 1 83 ? -11.314 -9.074 11.787 1.00 89.19 83 LEU A C 1
ATOM 718 O O . LEU A 1 83 ? -11.118 -9.916 12.664 1.00 89.19 83 LEU A O 1
ATOM 722 N N . LEU A 1 84 ? -12.470 -9.016 11.120 1.00 88.25 84 LEU A N 1
ATOM 723 C CA . LEU A 1 84 ? -13.570 -9.941 11.418 1.00 88.25 84 LEU A CA 1
ATOM 724 C C . LEU A 1 84 ? -13.172 -11.403 11.162 1.00 88.25 84 LEU A C 1
ATOM 726 O O . LEU A 1 84 ? -13.518 -12.287 11.948 1.00 88.25 84 LEU A O 1
ATOM 730 N N . HIS A 1 85 ? -12.401 -11.655 10.102 1.00 84.56 85 HIS A N 1
ATOM 731 C CA . HIS A 1 85 ? -11.891 -12.985 9.774 1.00 84.56 85 HIS A CA 1
ATOM 732 C C . HIS A 1 85 ? -10.951 -13.540 10.856 1.00 84.56 85 HIS A C 1
ATOM 734 O O . HIS A 1 85 ? -11.025 -14.722 11.188 1.00 84.56 85 HIS A O 1
ATOM 740 N N . GLN A 1 86 ? -10.123 -12.686 11.466 1.00 83.50 86 GLN A N 1
ATOM 741 C CA . GLN A 1 86 ? -9.271 -13.052 12.607 1.00 83.50 86 GLN A CA 1
ATOM 742 C C . GLN A 1 86 ? -10.044 -13.198 13.932 1.00 83.50 86 GLN A C 1
ATOM 744 O O . GLN A 1 86 ? -9.454 -13.493 14.971 1.00 83.50 86 GLN A O 1
ATOM 749 N N . GLY A 1 87 ? -11.368 -13.025 13.916 1.00 83.88 87 GLY A N 1
ATOM 750 C CA . GLY A 1 87 ? -12.235 -13.253 15.068 1.00 83.88 87 GLY A CA 1
ATOM 751 C C . GLY A 1 87 ? -12.439 -12.037 15.968 1.00 83.88 87 GLY A C 1
ATOM 752 O O . GLY A 1 87 ? -13.016 -12.199 17.046 1.00 83.88 87 GLY A O 1
ATOM 753 N N . TYR A 1 88 ? -12.022 -10.842 15.537 1.00 84.62 88 TYR A N 1
ATOM 754 C CA . TYR A 1 88 ? -12.430 -9.593 16.181 1.00 84.62 88 TYR A CA 1
ATOM 755 C C . TYR A 1 88 ? -13.939 -9.383 15.977 1.00 84.62 88 TYR A C 1
ATOM 757 O O . TYR A 1 88 ? -14.481 -9.673 14.909 1.00 84.62 88 TYR A O 1
ATOM 765 N N . LYS A 1 89 ? -14.651 -8.954 17.024 1.00 86.38 89 LYS A N 1
ATOM 766 C CA . LYS A 1 89 ? -16.133 -8.934 17.062 1.00 86.38 89 LYS A CA 1
ATOM 767 C C . LYS A 1 89 ? -16.712 -7.635 17.613 1.00 86.38 89 LYS A C 1
ATOM 769 O O . LYS A 1 89 ? -17.897 -7.567 17.935 1.00 86.38 89 LYS A O 1
ATOM 774 N N . GLU A 1 90 ? -15.891 -6.610 17.746 1.00 89.62 90 GLU A N 1
ATOM 775 C CA . GLU A 1 90 ? -16.299 -5.290 18.185 1.00 89.62 90 GLU A CA 1
ATOM 776 C C . GLU A 1 90 ? -17.310 -4.704 17.188 1.00 89.62 90 GLU A C 1
ATOM 778 O O . GLU A 1 90 ? -17.094 -4.712 15.976 1.00 89.62 90 GLU A O 1
ATOM 783 N N . GLU A 1 91 ? -18.419 -4.151 17.689 1.00 91.25 91 GLU A N 1
ATOM 784 C CA . GLU A 1 91 ? -19.478 -3.550 16.860 1.00 91.25 91 GLU A CA 1
ATOM 785 C C . GLU A 1 91 ? -18.938 -2.462 15.915 1.00 91.25 91 GLU A C 1
ATOM 787 O O . GLU A 1 91 ? -19.417 -2.301 14.795 1.00 91.25 91 GLU A O 1
ATOM 792 N N . SER A 1 92 ? -17.896 -1.737 16.336 1.00 93.31 92 SER A N 1
ATOM 793 C CA . SER A 1 92 ? -17.231 -0.735 15.498 1.00 93.31 92 SER A CA 1
ATOM 794 C C . SER A 1 92 ? -16.627 -1.318 14.223 1.00 93.31 92 SER A C 1
ATOM 796 O O . SER A 1 92 ? -16.641 -0.635 13.202 1.00 93.31 92 SER A O 1
ATOM 798 N N . ILE A 1 93 ? -16.143 -2.560 14.254 1.00 90.19 93 ILE A N 1
ATOM 799 C CA . ILE A 1 93 ? -15.551 -3.228 13.090 1.00 90.19 93 ILE A CA 1
ATOM 800 C C . ILE A 1 93 ? -16.652 -3.643 12.113 1.00 90.19 93 ILE A C 1
ATOM 802 O O . ILE A 1 93 ? -16.517 -3.404 10.917 1.00 90.19 93 ILE A O 1
ATOM 806 N N . TYR A 1 94 ? -17.777 -4.172 12.608 1.00 87.69 94 TYR A N 1
ATOM 807 C CA . TYR A 1 94 ? -18.951 -4.458 11.770 1.00 87.69 94 TYR A CA 1
ATOM 808 C C . TYR A 1 94 ? -19.505 -3.192 11.111 1.00 87.69 94 TYR A C 1
ATOM 810 O O . TYR A 1 94 ? -19.821 -3.198 9.921 1.00 87.69 94 TYR A O 1
ATOM 818 N N . MET A 1 95 ? -19.578 -2.092 11.866 1.00 90.12 95 MET A N 1
ATOM 819 C CA . MET A 1 95 ? -19.961 -0.784 11.333 1.00 90.12 95 MET A CA 1
ATOM 820 C C . MET A 1 95 ? -19.004 -0.334 10.227 1.00 90.12 95 MET A C 1
ATOM 822 O O . MET A 1 95 ? -19.463 0.090 9.169 1.00 90.12 95 MET A O 1
ATOM 826 N N . LEU A 1 96 ? -17.692 -0.470 10.434 1.00 89.94 96 LEU A N 1
ATOM 827 C CA . LEU A 1 96 ? -16.687 -0.115 9.433 1.00 89.94 96 LEU A CA 1
ATOM 828 C C . LEU A 1 96 ? -16.807 -0.978 8.162 1.00 89.94 96 LEU A C 1
ATOM 830 O O . LEU A 1 96 ? -16.784 -0.439 7.059 1.00 89.94 96 LEU A O 1
ATOM 834 N N . ALA A 1 97 ? -17.040 -2.284 8.315 1.00 87.75 97 ALA A N 1
ATOM 835 C CA . ALA A 1 97 ? -17.232 -3.233 7.213 1.00 87.75 97 ALA A CA 1
ATOM 836 C C . ALA A 1 97 ? -18.543 -3.037 6.432 1.00 87.75 97 ALA A C 1
ATOM 838 O O . ALA A 1 97 ? -18.697 -3.569 5.333 1.00 87.75 97 ALA A O 1
ATOM 839 N N . SER A 1 98 ? -19.499 -2.288 6.990 1.00 85.88 98 SER A N 1
ATOM 840 C CA . SER A 1 98 ? -20.778 -1.991 6.334 1.00 85.88 98 SER A CA 1
ATOM 841 C C . SER A 1 98 ? -20.701 -0.847 5.317 1.00 85.88 98 SER A C 1
ATOM 843 O O . SER A 1 98 ? -21.634 -0.659 4.531 1.00 85.88 98 SER A O 1
ATOM 845 N N . PHE A 1 99 ? -19.601 -0.083 5.312 1.00 83.88 99 PHE A N 1
ATOM 846 C CA . PHE A 1 99 ? -19.405 0.988 4.342 1.00 83.88 99 PHE A CA 1
ATOM 847 C C . PHE A 1 99 ? -19.342 0.426 2.920 1.00 83.88 99 PHE A C 1
ATOM 849 O O . PHE A 1 99 ? -18.682 -0.572 2.649 1.00 83.88 99 PHE A O 1
ATOM 856 N N . CYS A 1 100 ? -20.032 1.096 2.000 1.00 76.94 100 CYS A N 1
ATOM 857 C CA . CYS A 1 100 ? -19.989 0.780 0.579 1.00 76.94 100 CYS A CA 1
ATOM 858 C C . CYS A 1 100 ? -19.099 1.786 -0.148 1.00 76.94 100 CYS A C 1
ATOM 860 O O . CYS A 1 100 ? -19.144 2.982 0.135 1.00 76.94 100 CYS A O 1
ATOM 862 N N . GLN A 1 101 ? -18.326 1.300 -1.113 1.00 76.50 101 GLN A N 1
ATOM 863 C CA . GLN A 1 101 ? -17.500 2.148 -1.967 1.00 76.50 101 GLN A CA 1
ATOM 864 C C . GLN A 1 101 ? -18.354 2.982 -2.944 1.00 76.50 101 GLN A C 1
ATOM 866 O O . GLN A 1 101 ? -19.396 2.499 -3.398 1.00 76.50 101 GLN A O 1
ATOM 871 N N . PRO A 1 102 ? -17.896 4.185 -3.342 1.00 81.12 102 PRO A N 1
ATOM 872 C CA . PRO A 1 102 ? -16.700 4.870 -2.850 1.00 81.12 102 PRO A CA 1
ATOM 873 C C . PRO A 1 102 ? -16.913 5.449 -1.446 1.00 81.12 102 PRO A C 1
ATOM 875 O O . PRO A 1 102 ? -17.970 5.998 -1.139 1.00 81.12 102 PRO A O 1
ATOM 878 N N . ILE A 1 103 ? -15.885 5.349 -0.608 1.00 78.56 103 ILE A N 1
ATOM 879 C CA . ILE A 1 103 ? -15.921 5.865 0.759 1.00 78.56 103 ILE A CA 1
ATOM 880 C C . ILE A 1 103 ? -15.363 7.291 0.803 1.00 78.56 103 ILE A C 1
ATOM 882 O O . ILE A 1 103 ? -14.199 7.530 0.473 1.00 78.56 103 ILE A O 1
ATOM 886 N N . ASP A 1 104 ? -16.186 8.229 1.273 1.00 83.88 104 ASP A N 1
ATOM 887 C CA . ASP A 1 104 ? -15.747 9.586 1.599 1.00 83.88 104 ASP A CA 1
ATOM 888 C C . ASP A 1 104 ? -14.868 9.597 2.862 1.00 83.88 104 ASP A C 1
ATOM 890 O O . ASP A 1 104 ? -15.205 8.989 3.883 1.00 83.88 104 ASP A O 1
ATOM 894 N N . TYR A 1 105 ? -13.746 10.319 2.789 1.00 83.44 105 TYR A N 1
ATOM 895 C CA . TYR A 1 105 ? -12.751 10.411 3.862 1.00 83.44 105 TYR A CA 1
ATOM 896 C C . TYR A 1 105 ? -13.359 10.938 5.169 1.00 83.44 105 TYR A C 1
ATOM 898 O O . TYR A 1 105 ? -13.170 10.353 6.239 1.00 83.44 105 TYR A O 1
ATOM 906 N N . TYR A 1 106 ? -14.113 12.038 5.094 1.00 85.69 106 TYR A N 1
ATOM 907 C CA . TYR A 1 106 ? -14.670 12.686 6.279 1.00 85.69 106 TYR A CA 1
ATOM 908 C C . TYR A 1 106 ? -15.817 11.872 6.876 1.00 85.69 106 TYR A C 1
ATOM 910 O O . TYR A 1 106 ? -15.986 11.860 8.097 1.00 85.69 106 TYR A O 1
ATOM 918 N N . ALA A 1 107 ? -16.567 11.156 6.037 1.00 86.44 107 ALA A N 1
ATOM 919 C CA . ALA A 1 107 ? -17.631 10.266 6.473 1.00 86.44 107 ALA A CA 1
ATOM 920 C C . ALA A 1 107 ? -17.102 9.051 7.250 1.00 86.44 107 ALA A C 1
ATOM 922 O O . ALA A 1 107 ? -17.713 8.669 8.250 1.00 86.44 107 ALA A O 1
ATOM 923 N N . ILE A 1 108 ? -15.978 8.450 6.834 1.00 88.88 108 ILE A N 1
ATOM 924 C CA . ILE A 1 108 ? -15.453 7.243 7.494 1.00 88.88 108 ILE A CA 1
ATOM 925 C C . ILE A 1 108 ? -14.612 7.535 8.736 1.00 88.88 108 ILE A C 1
ATOM 927 O O . ILE A 1 108 ? -14.581 6.721 9.663 1.00 88.88 108 ILE A O 1
ATOM 931 N N . LEU A 1 109 ? -13.967 8.703 8.800 1.00 89.62 109 LEU A N 1
ATOM 932 C CA . LEU A 1 109 ? -13.031 9.061 9.868 1.00 89.62 109 LEU A CA 1
ATOM 933 C C . LEU A 1 109 ? -13.591 8.852 11.299 1.00 89.62 109 LEU A C 1
ATOM 935 O O . LEU A 1 109 ? -12.874 8.289 12.130 1.00 89.62 109 LEU A O 1
ATOM 939 N N . PRO A 1 110 ? -14.844 9.222 11.645 1.00 91.75 110 PRO A N 1
ATOM 940 C CA . PRO A 1 110 ? -15.391 8.963 12.981 1.00 91.75 110 PRO A CA 1
ATOM 941 C C . PRO A 1 110 ? -15.489 7.471 13.335 1.00 91.75 110 PRO A C 1
ATOM 943 O O . PRO A 1 110 ? -15.275 7.100 14.492 1.00 91.75 110 PRO A O 1
ATOM 946 N N . TYR A 1 111 ? -15.793 6.623 12.350 1.00 93.12 111 TYR A N 1
ATOM 947 C CA . TYR A 1 111 ? -15.939 5.175 12.520 1.00 93.12 111 TYR A CA 1
ATOM 948 C C . TYR A 1 111 ? -14.577 4.496 12.615 1.00 93.12 111 TYR A C 1
ATOM 950 O O . TYR A 1 111 ? -14.365 3.679 13.511 1.00 93.12 111 TYR A O 1
ATOM 958 N N . LEU A 1 112 ? -13.630 4.917 11.774 1.00 93.50 112 LEU A N 1
ATOM 959 C CA . LEU A 1 112 ? -12.243 4.472 11.842 1.00 93.50 112 LEU A CA 1
ATOM 960 C C . LEU A 1 112 ? -11.621 4.802 13.212 1.00 93.50 112 LEU A C 1
ATOM 962 O O . LEU A 1 112 ? -11.108 3.916 13.894 1.00 93.50 112 LEU A O 1
ATOM 966 N N . ASN A 1 113 ? -11.792 6.041 13.690 1.00 93.75 113 ASN A N 1
ATOM 967 C CA . ASN A 1 113 ? -11.347 6.457 15.025 1.00 93.75 113 ASN A CA 1
ATOM 968 C C . ASN A 1 113 ? -12.006 5.646 16.153 1.00 93.75 113 ASN A C 1
ATOM 970 O O . ASN A 1 113 ? -11.399 5.438 17.207 1.00 93.75 113 ASN A O 1
ATOM 974 N N . LYS A 1 114 ? -13.258 5.202 15.974 1.00 95.50 114 LYS A N 1
ATOM 975 C CA . LYS A 1 114 ? -13.917 4.331 16.954 1.00 95.50 114 LYS A CA 1
ATOM 976 C C . LYS A 1 114 ? -13.237 2.963 17.009 1.00 95.50 114 LYS A C 1
ATOM 978 O O . LYS A 1 114 ? -12.956 2.509 18.114 1.00 95.50 114 LYS A O 1
ATOM 983 N N . VAL A 1 115 ? -12.929 2.355 15.861 1.00 95.94 115 VAL A N 1
ATOM 984 C CA . VAL A 1 115 ? -12.192 1.081 15.811 1.00 95.94 115 VAL A CA 1
ATOM 985 C C . VAL A 1 115 ? -10.817 1.223 16.464 1.00 95.94 115 VAL A C 1
ATOM 987 O O . VAL A 1 115 ? -10.455 0.384 17.285 1.00 95.94 115 VAL A O 1
ATOM 990 N N . PHE A 1 116 ? -10.084 2.310 16.197 1.00 95.81 116 PHE A N 1
ATOM 991 C CA . PHE A 1 116 ? -8.793 2.553 16.851 1.00 95.81 116 PHE A CA 1
ATOM 992 C C . PHE A 1 116 ? -8.908 2.592 18.376 1.00 95.81 116 PHE A C 1
ATOM 994 O O . PHE A 1 116 ? -8.133 1.935 19.065 1.00 95.81 116 PHE A O 1
ATOM 1001 N N . ARG A 1 117 ? -9.911 3.289 18.923 1.00 96.38 117 ARG A N 1
ATOM 1002 C CA . ARG A 1 117 ? -10.140 3.312 20.377 1.00 96.38 117 ARG A CA 1
ATOM 1003 C C . ARG A 1 117 ? -10.510 1.942 20.938 1.00 96.38 117 ARG A C 1
ATOM 1005 O O . ARG A 1 117 ? -9.952 1.552 21.961 1.00 96.38 117 ARG A O 1
ATOM 1012 N N . ASP A 1 118 ? -11.426 1.231 20.283 1.00 95.25 118 ASP A N 1
ATOM 1013 C CA . ASP A 1 118 ? -11.913 -0.071 20.751 1.00 95.25 118 ASP A CA 1
ATOM 1014 C C . ASP A 1 118 ? -10.776 -1.113 20.761 1.00 95.25 118 ASP A C 1
ATOM 1016 O O . ASP A 1 118 ? -10.631 -1.859 21.729 1.00 95.25 118 ASP A O 1
ATOM 1020 N N . LEU A 1 119 ? -9.902 -1.082 19.746 1.00 94.19 119 LEU A N 1
ATOM 1021 C CA . LEU A 1 119 ? -8.726 -1.953 19.629 1.00 94.19 119 LEU A CA 1
ATOM 1022 C C . LEU A 1 119 ? -7.471 -1.415 20.340 1.00 94.19 119 LEU A C 1
ATOM 1024 O O . LEU A 1 119 ? -6.425 -2.063 20.309 1.00 94.19 119 LEU A O 1
ATOM 1028 N N . ARG A 1 120 ? -7.558 -0.246 20.991 1.00 96.12 120 ARG A N 1
ATOM 1029 C CA . ARG A 1 120 ? -6.428 0.457 21.634 1.00 96.12 120 ARG A CA 1
ATOM 1030 C C . ARG A 1 120 ? -5.240 0.687 20.690 1.00 96.12 120 ARG A C 1
ATOM 1032 O O . ARG A 1 120 ? -4.084 0.633 21.110 1.00 96.12 120 ARG A O 1
ATOM 1039 N N . LEU A 1 121 ? -5.533 0.944 19.422 1.00 95.12 121 LEU A N 1
ATOM 1040 C CA . LEU A 1 121 ? -4.551 1.311 18.416 1.00 95.12 121 LEU A CA 1
ATOM 1041 C C . LEU A 1 121 ? -4.297 2.817 18.461 1.00 95.12 121 LEU A C 1
ATOM 1043 O O . LEU A 1 121 ? -5.207 3.615 18.693 1.00 95.12 121 LEU A O 1
ATOM 1047 N N . VAL A 1 122 ? -3.045 3.190 18.224 1.00 93.38 122 VAL A N 1
ATOM 1048 C CA . VAL A 1 122 ? -2.603 4.581 18.163 1.00 93.38 122 VAL A CA 1
ATOM 1049 C C . VAL A 1 122 ? -2.115 4.842 16.752 1.00 93.38 122 VAL A C 1
ATOM 1051 O O . VAL A 1 122 ? -1.331 4.065 16.209 1.00 93.38 122 VAL A O 1
ATOM 1054 N N . GLU A 1 123 ? -2.612 5.918 16.159 1.00 93.25 123 GLU A N 1
ATOM 1055 C CA . GLU A 1 123 ? -2.185 6.352 14.835 1.00 93.25 123 GLU A CA 1
ATOM 1056 C C . GLU A 1 123 ? -0.698 6.695 14.829 1.00 93.25 123 GLU A C 1
ATOM 1058 O O . GLU A 1 123 ? -0.125 7.122 15.834 1.00 93.25 123 GLU A O 1
ATOM 1063 N N . TYR A 1 124 ? -0.065 6.481 13.684 1.00 93.94 124 TYR A N 1
ATOM 1064 C CA . TYR A 1 124 ? 1.363 6.687 13.545 1.00 93.94 124 TYR A CA 1
ATOM 1065 C C . TYR A 1 124 ? 1.714 8.157 13.378 1.00 93.94 124 TYR A C 1
ATOM 1067 O O . TYR A 1 124 ? 1.037 8.905 12.683 1.00 93.94 124 TYR A O 1
ATOM 1075 N N . GLU A 1 125 ? 2.826 8.544 13.994 1.00 92.44 125 GLU A N 1
ATOM 1076 C CA . GLU A 1 125 ? 3.521 9.797 13.712 1.00 92.44 125 GLU A CA 1
ATOM 1077 C C . GLU A 1 125 ? 4.139 9.748 12.305 1.00 92.44 125 GLU A C 1
ATOM 1079 O O . GLU A 1 125 ? 4.433 8.667 11.780 1.00 92.44 125 GLU A O 1
ATOM 1084 N N . GLU A 1 126 ? 4.403 10.915 11.719 1.00 90.00 126 GLU A N 1
ATOM 1085 C CA . GLU A 1 126 ? 4.818 11.100 10.318 1.00 90.00 126 GLU A CA 1
ATOM 1086 C C . GLU A 1 126 ? 5.885 10.099 9.833 1.00 90.00 126 GLU A C 1
ATOM 1088 O O . GLU A 1 126 ? 5.714 9.437 8.808 1.00 90.00 126 GLU A O 1
ATOM 1093 N N . LYS A 1 127 ? 6.970 9.912 10.598 1.00 90.88 127 LYS A N 1
ATOM 1094 C CA . LYS A 1 127 ? 8.061 8.995 10.225 1.00 90.88 127 LYS A CA 1
ATOM 1095 C C . LYS A 1 127 ? 7.604 7.533 10.131 1.00 90.88 127 LYS A C 1
ATOM 1097 O O . LYS A 1 127 ? 7.979 6.829 9.194 1.00 90.88 127 LYS A O 1
ATOM 1102 N N . LEU A 1 128 ? 6.826 7.063 11.107 1.00 92.00 128 LEU A N 1
ATOM 1103 C CA . LEU A 1 128 ? 6.305 5.691 11.113 1.00 92.00 128 LEU A CA 1
ATOM 1104 C C . LEU A 1 128 ? 5.241 5.507 10.030 1.00 92.00 128 LEU A C 1
ATOM 1106 O O . LEU A 1 128 ? 5.198 4.455 9.390 1.00 92.00 128 LEU A O 1
ATOM 1110 N N . ALA A 1 129 ? 4.442 6.545 9.784 1.00 92.44 129 ALA A N 1
ATOM 1111 C CA . ALA A 1 129 ? 3.455 6.553 8.719 1.00 92.44 129 ALA A CA 1
ATOM 1112 C C . ALA A 1 129 ? 4.115 6.424 7.333 1.00 92.44 129 ALA A C 1
ATOM 1114 O O . ALA A 1 129 ? 3.739 5.554 6.545 1.00 92.44 129 ALA A O 1
ATOM 1115 N N . ARG A 1 130 ? 5.174 7.205 7.066 1.00 92.00 130 ARG A N 1
ATOM 1116 C CA . ARG A 1 130 ? 5.962 7.110 5.823 1.00 92.00 130 ARG A CA 1
ATOM 1117 C C . ARG A 1 130 ? 6.567 5.719 5.638 1.00 92.00 130 ARG A C 1
ATOM 1119 O O . ARG A 1 130 ? 6.467 5.145 4.555 1.00 92.00 130 ARG A O 1
ATOM 1126 N N . ASN A 1 131 ? 7.156 5.145 6.687 1.00 93.50 131 ASN A N 1
ATOM 1127 C CA . ASN A 1 131 ? 7.714 3.793 6.611 1.00 93.50 131 ASN A CA 1
ATOM 1128 C C . ASN A 1 131 ? 6.638 2.743 6.311 1.00 93.50 131 ASN A C 1
ATOM 1130 O O . ASN A 1 131 ? 6.853 1.883 5.463 1.00 93.50 131 ASN A O 1
ATOM 1134 N N . SER A 1 132 ? 5.479 2.832 6.959 1.00 93.00 132 SER A N 1
ATOM 1135 C CA . SER A 1 132 ? 4.390 1.864 6.787 1.00 93.00 132 SER A CA 1
ATOM 1136 C C . SER A 1 132 ? 3.760 1.943 5.397 1.00 93.00 132 SER A C 1
ATOM 1138 O O . SER A 1 132 ? 3.500 0.904 4.789 1.00 93.00 132 SER A O 1
ATOM 1140 N N . PHE A 1 133 ? 3.612 3.152 4.841 1.00 93.44 133 PHE A N 1
ATOM 1141 C CA . PHE A 1 133 ? 3.241 3.354 3.437 1.00 93.44 133 PHE A CA 1
ATOM 1142 C C . PHE A 1 133 ? 4.200 2.627 2.489 1.00 93.44 133 PHE A C 1
ATOM 1144 O O . PHE A 1 133 ? 3.777 1.852 1.628 1.00 93.44 133 PHE A O 1
ATOM 1151 N N . ASN A 1 134 ? 5.504 2.839 2.681 1.00 94.50 134 ASN A N 1
ATOM 1152 C CA . ASN A 1 134 ? 6.528 2.233 1.838 1.00 94.50 134 ASN A CA 1
ATOM 1153 C C . ASN A 1 134 ? 6.547 0.709 1.976 1.00 94.50 134 ASN A C 1
ATOM 1155 O O . ASN A 1 134 ? 6.523 0.009 0.968 1.00 94.50 134 ASN A O 1
ATOM 1159 N N . ILE A 1 135 ? 6.513 0.186 3.202 1.00 95.00 135 ILE A N 1
ATOM 1160 C CA . ILE A 1 135 ? 6.467 -1.257 3.477 1.00 95.00 135 ILE A CA 1
ATOM 1161 C C . ILE A 1 135 ? 5.244 -1.899 2.816 1.00 95.00 135 ILE A C 1
ATOM 1163 O O . ILE A 1 135 ? 5.377 -2.963 2.214 1.00 95.00 135 ILE A O 1
ATOM 1167 N N . TYR A 1 136 ? 4.073 -1.259 2.874 1.00 93.88 136 TYR A N 1
ATOM 1168 C CA . TYR A 1 136 ? 2.859 -1.767 2.238 1.00 93.88 136 TYR A CA 1
ATOM 1169 C C . TYR A 1 136 ? 3.027 -1.934 0.722 1.00 93.88 136 TYR A C 1
ATOM 1171 O O . TYR A 1 136 ? 2.842 -3.033 0.194 1.00 93.88 136 TYR A O 1
ATOM 1179 N N . HIS A 1 137 ? 3.442 -0.877 0.019 1.00 93.81 137 HIS A N 1
ATOM 1180 C CA . HIS A 1 137 ? 3.599 -0.929 -1.437 1.00 93.81 137 HIS A CA 1
ATOM 1181 C C . HIS A 1 137 ? 4.773 -1.817 -1.876 1.00 93.81 137 HIS A C 1
ATOM 1183 O O . HIS A 1 137 ? 4.649 -2.547 -2.861 1.00 93.81 137 HIS A O 1
ATOM 1189 N N . LEU A 1 138 ? 5.881 -1.831 -1.128 1.00 96.19 138 LEU A N 1
ATOM 1190 C CA . LEU A 1 138 ? 7.009 -2.736 -1.376 1.00 96.19 138 LEU A CA 1
ATOM 1191 C C . LEU A 1 138 ? 6.607 -4.204 -1.198 1.00 96.19 138 LEU A C 1
ATOM 1193 O O . LEU A 1 138 ? 6.993 -5.043 -2.009 1.00 96.19 138 LEU A O 1
ATOM 1197 N N . ASN A 1 139 ? 5.784 -4.520 -0.192 1.00 94.50 139 ASN A N 1
ATOM 1198 C CA . ASN A 1 139 ? 5.263 -5.872 0.012 1.00 94.50 139 ASN A CA 1
ATOM 1199 C C . ASN A 1 139 ? 4.426 -6.339 -1.189 1.00 94.50 139 ASN A C 1
ATOM 1201 O O . ASN A 1 139 ? 4.593 -7.464 -1.661 1.00 94.50 139 ASN A O 1
ATOM 1205 N N . LEU A 1 140 ? 3.562 -5.468 -1.724 1.00 92.69 140 LEU A N 1
ATOM 1206 C CA . LEU A 1 140 ? 2.771 -5.771 -2.921 1.00 92.69 140 LEU A CA 1
ATOM 1207 C C . LEU A 1 140 ? 3.657 -5.985 -4.155 1.00 92.69 140 LEU A C 1
ATOM 1209 O O . LEU A 1 140 ? 3.464 -6.966 -4.875 1.00 92.69 140 LEU A O 1
ATOM 1213 N N . ILE A 1 141 ? 4.680 -5.144 -4.349 1.00 96.25 141 ILE A N 1
ATOM 1214 C CA . ILE A 1 141 ? 5.682 -5.327 -5.410 1.00 96.25 141 ILE A CA 1
ATOM 1215 C C . ILE A 1 141 ? 6.373 -6.684 -5.268 1.00 96.25 141 ILE A C 1
ATOM 1217 O O . ILE A 1 141 ? 6.401 -7.461 -6.220 1.00 96.25 141 ILE A O 1
ATOM 1221 N N . ASN A 1 142 ? 6.886 -7.013 -4.083 1.00 95.31 142 ASN A N 1
ATOM 1222 C CA . ASN A 1 142 ? 7.597 -8.270 -3.841 1.00 95.31 142 ASN A CA 1
ATOM 1223 C C . ASN A 1 142 ? 6.712 -9.497 -4.098 1.00 95.31 142 ASN A C 1
ATOM 1225 O O . ASN A 1 142 ? 7.215 -10.519 -4.572 1.00 95.31 142 ASN A O 1
ATOM 1229 N N . LYS A 1 143 ? 5.399 -9.379 -3.877 1.00 91.06 143 LYS A N 1
ATOM 1230 C CA . LYS A 1 143 ? 4.388 -10.400 -4.197 1.00 91.06 143 LYS A CA 1
ATOM 1231 C C . LYS A 1 143 ? 3.981 -10.435 -5.680 1.00 91.06 143 LYS A C 1
ATOM 1233 O O . LYS A 1 143 ? 3.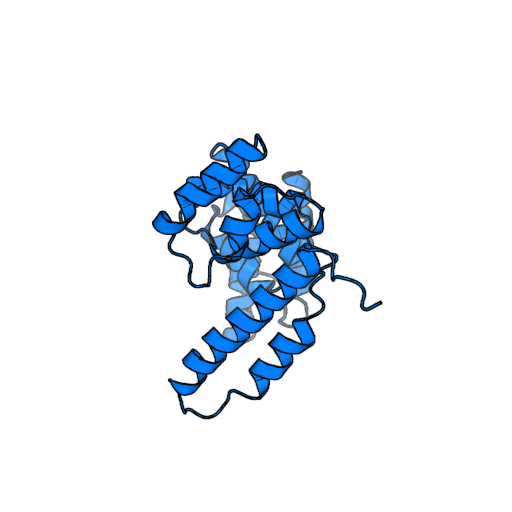269 -11.350 -6.077 1.00 91.06 143 LYS A O 1
ATOM 1238 N N . GLY A 1 144 ? 4.455 -9.498 -6.504 1.00 92.88 144 GLY A N 1
ATOM 1239 C CA . GLY A 1 144 ? 4.109 -9.395 -7.927 1.00 92.88 144 GLY A CA 1
ATOM 1240 C C . GLY A 1 144 ? 2.716 -8.809 -8.181 1.00 92.88 144 GLY A C 1
ATOM 1241 O O . GLY A 1 144 ? 2.156 -8.997 -9.255 1.00 92.88 144 GLY A O 1
ATOM 1242 N N . ILE A 1 145 ? 2.129 -8.128 -7.196 1.00 90.94 145 ILE A N 1
ATOM 1243 C CA . ILE A 1 145 ? 0.770 -7.585 -7.280 1.00 90.94 145 ILE A CA 1
ATOM 1244 C C . ILE A 1 145 ? 0.850 -6.153 -7.810 1.00 90.94 145 ILE A C 1
ATOM 1246 O O . ILE A 1 145 ? 1.441 -5.286 -7.164 1.00 90.94 145 ILE A O 1
ATOM 1250 N N . ASP A 1 146 ? 0.261 -5.908 -8.986 1.00 92.69 146 ASP A N 1
ATOM 1251 C CA . ASP A 1 146 ? 0.167 -4.594 -9.642 1.00 92.69 146 ASP A CA 1
ATOM 1252 C C . ASP A 1 146 ? 1.472 -3.781 -9.563 1.00 92.69 146 ASP A C 1
ATOM 1254 O O . ASP A 1 146 ? 1.489 -2.614 -9.155 1.00 92.69 146 ASP A O 1
ATOM 1258 N N . VAL A 1 147 ? 2.598 -4.415 -9.917 1.00 94.94 147 VAL A N 1
ATOM 1259 C CA . VAL A 1 147 ? 3.952 -3.898 -9.649 1.00 94.94 147 VAL A CA 1
ATOM 1260 C C . VAL A 1 147 ? 4.135 -2.467 -10.156 1.00 94.94 147 VAL A C 1
ATOM 1262 O O . VAL A 1 147 ? 4.629 -1.615 -9.421 1.00 94.94 147 VAL A O 1
ATOM 1265 N N . LYS A 1 148 ? 3.680 -2.167 -11.379 1.00 94.00 148 LYS A N 1
ATOM 1266 C CA . LYS A 1 148 ? 3.796 -0.825 -11.970 1.00 94.00 148 LYS A CA 1
ATOM 1267 C C . LYS A 1 148 ? 3.024 0.241 -11.176 1.00 94.00 148 LYS A C 1
ATOM 1269 O O . LYS A 1 148 ? 3.532 1.345 -10.978 1.00 94.00 148 LYS A O 1
ATOM 1274 N N . TYR A 1 149 ? 1.821 -0.085 -10.702 1.00 93.12 149 TYR A N 1
ATOM 1275 C CA . TYR A 1 149 ? 0.999 0.830 -9.907 1.00 93.12 149 TYR A CA 1
ATOM 1276 C C . TYR A 1 149 ? 1.638 1.088 -8.542 1.00 93.12 149 TYR A C 1
ATOM 1278 O O . TYR A 1 149 ? 1.850 2.241 -8.169 1.00 93.12 149 TYR A O 1
ATOM 1286 N N . ASN A 1 150 ? 2.031 0.031 -7.833 1.00 94.19 150 ASN A N 1
ATOM 1287 C CA . ASN A 1 150 ? 2.673 0.162 -6.526 1.00 94.19 150 ASN A CA 1
ATOM 1288 C C . ASN A 1 150 ? 4.021 0.893 -6.620 1.00 94.19 150 ASN A C 1
ATOM 1290 O O . ASN A 1 150 ? 4.323 1.732 -5.772 1.00 94.19 150 ASN A O 1
ATOM 1294 N N . LEU A 1 151 ? 4.781 0.676 -7.697 1.00 96.62 151 LEU A N 1
ATOM 1295 C CA . LEU A 1 151 ? 5.994 1.440 -7.978 1.00 96.62 151 LEU A CA 1
ATOM 1296 C C . LEU A 1 151 ? 5.701 2.935 -8.152 1.00 96.62 151 LEU A C 1
ATOM 1298 O O . LEU A 1 151 ? 6.385 3.762 -7.553 1.00 96.62 151 LEU A O 1
ATOM 1302 N N . SER A 1 152 ? 4.666 3.296 -8.920 1.00 94.38 152 SER A N 1
ATOM 1303 C CA . SER A 1 152 ? 4.298 4.709 -9.093 1.00 94.38 152 SER A CA 1
ATOM 1304 C C . SER A 1 152 ? 3.905 5.387 -7.778 1.00 94.38 152 SER A C 1
ATOM 1306 O O . SER A 1 152 ? 4.196 6.566 -7.596 1.00 94.38 152 SER A O 1
ATOM 1308 N N . LYS A 1 153 ? 3.301 4.650 -6.835 1.00 92.69 153 LYS A N 1
ATOM 1309 C CA . LYS A 1 153 ? 2.953 5.177 -5.509 1.00 92.69 153 LYS A CA 1
ATOM 1310 C C . LYS A 1 153 ? 4.195 5.483 -4.681 1.00 92.69 153 LYS A C 1
ATOM 1312 O O . LYS A 1 153 ? 4.267 6.556 -4.092 1.00 92.69 153 LYS A O 1
ATOM 1317 N N . ILE A 1 154 ? 5.183 4.588 -4.685 1.00 94.50 154 ILE A N 1
ATOM 1318 C CA . ILE A 1 154 ? 6.460 4.808 -3.990 1.00 94.50 154 ILE A CA 1
ATOM 1319 C C . ILE A 1 154 ? 7.186 6.021 -4.575 1.00 94.50 154 ILE A C 1
ATOM 1321 O O . ILE A 1 154 ? 7.609 6.889 -3.817 1.00 94.50 154 ILE A O 1
ATOM 1325 N N . VAL A 1 155 ? 7.291 6.103 -5.903 1.00 94.56 155 VAL A N 1
ATOM 1326 C CA . VAL A 1 155 ? 7.993 7.199 -6.590 1.00 94.56 155 VAL A CA 1
ATOM 1327 C C . VAL A 1 155 ? 7.299 8.546 -6.387 1.00 94.56 155 VAL A C 1
ATOM 1329 O O . VAL A 1 155 ? 7.972 9.552 -6.215 1.00 94.56 155 VAL A O 1
ATOM 1332 N N . ALA A 1 156 ? 5.965 8.583 -6.369 1.00 91.62 156 ALA A N 1
ATOM 1333 C CA . ALA A 1 156 ? 5.226 9.825 -6.149 1.00 91.62 156 ALA A CA 1
ATOM 1334 C C . ALA A 1 156 ? 5.289 10.324 -4.695 1.00 91.62 156 ALA A C 1
ATOM 1336 O O . ALA A 1 156 ? 5.165 11.520 -4.453 1.00 91.62 156 ALA A O 1
ATOM 1337 N N . PHE A 1 157 ? 5.431 9.414 -3.728 1.00 90.50 157 PHE A N 1
ATOM 1338 C CA . PHE A 1 157 ? 5.376 9.741 -2.301 1.00 90.50 157 PHE A CA 1
ATOM 1339 C C . PHE A 1 157 ? 6.744 10.067 -1.683 1.00 90.50 157 PHE A C 1
ATOM 1341 O O . PHE A 1 157 ? 6.823 10.697 -0.624 1.00 90.50 157 PHE A O 1
ATOM 1348 N N . ASN A 1 158 ? 7.830 9.611 -2.309 1.00 90.75 158 ASN A N 1
ATOM 1349 C CA . ASN A 1 158 ? 9.173 9.750 -1.765 1.00 90.75 158 ASN A CA 1
ATOM 1350 C C . ASN A 1 158 ? 10.073 10.603 -2.649 1.00 90.75 158 ASN A C 1
ATOM 1352 O O . ASN A 1 158 ? 9.924 10.657 -3.864 1.00 90.75 158 ASN A O 1
ATOM 1356 N N . ASP A 1 159 ? 11.063 11.212 -2.007 1.00 90.31 159 ASP A N 1
ATOM 1357 C CA . ASP A 1 159 ? 12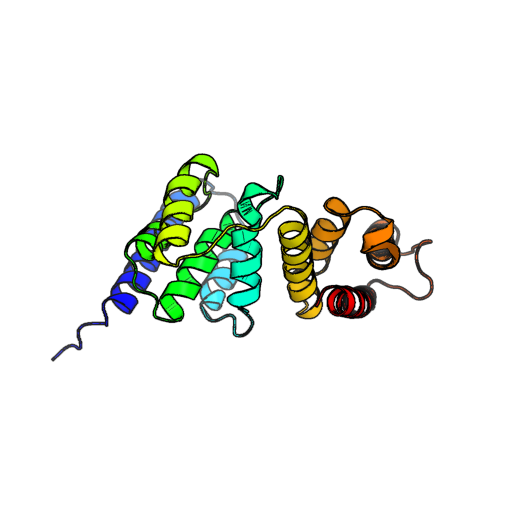.134 11.926 -2.687 1.00 90.31 159 ASP A CA 1
ATOM 1358 C C . ASP A 1 159 ? 13.052 10.940 -3.422 1.00 90.31 159 ASP A C 1
ATOM 1360 O O . ASP A 1 159 ? 13.140 9.754 -3.068 1.00 90.31 159 ASP A O 1
ATOM 1364 N N . TYR A 1 160 ? 13.762 11.438 -4.436 1.00 86.69 160 TYR A N 1
ATOM 1365 C CA . TYR A 1 160 ? 14.644 10.627 -5.274 1.00 86.69 160 TYR A CA 1
ATOM 1366 C C . TYR A 1 160 ? 15.661 9.836 -4.439 1.00 86.69 160 TYR A C 1
ATOM 1368 O O . TYR A 1 160 ? 15.813 8.637 -4.642 1.00 86.69 160 TYR A O 1
ATOM 1376 N N . GLU A 1 161 ? 16.298 10.458 -3.444 1.00 90.94 161 GLU A N 1
ATOM 1377 C CA . GLU A 1 161 ? 17.342 9.831 -2.621 1.00 90.94 161 GLU A CA 1
ATOM 1378 C C . GLU A 1 161 ? 16.839 8.635 -1.801 1.00 90.94 161 GLU A C 1
ATOM 1380 O O . GLU A 1 161 ? 17.622 7.768 -1.408 1.00 90.94 161 GLU A O 1
ATOM 1385 N N . PHE A 1 162 ? 15.538 8.577 -1.512 1.00 91.75 162 PHE A N 1
ATOM 1386 C CA . PHE A 1 162 ? 14.957 7.466 -0.766 1.00 91.75 162 PHE A CA 1
ATOM 1387 C C . PHE A 1 162 ? 14.802 6.210 -1.633 1.00 91.75 162 PHE A C 1
ATOM 1389 O O . PHE A 1 162 ? 14.970 5.096 -1.132 1.00 91.75 162 PHE A O 1
ATOM 1396 N N . CYS A 1 163 ? 14.467 6.390 -2.913 1.00 91.75 163 CYS A N 1
ATOM 1397 C CA . CYS A 1 163 ? 14.063 5.316 -3.819 1.00 91.75 163 CYS A CA 1
ATOM 1398 C C . CYS A 1 163 ? 14.781 5.359 -5.174 1.00 91.75 163 CYS A C 1
ATOM 1400 O O . CYS A 1 163 ? 14.207 4.916 -6.160 1.00 91.75 163 CYS A O 1
ATOM 1402 N N . ASP A 1 164 ? 16.012 5.864 -5.227 1.00 91.69 164 ASP A N 1
ATOM 1403 C CA . ASP A 1 164 ? 16.799 6.130 -6.440 1.00 91.69 164 ASP A CA 1
ATOM 1404 C C . ASP A 1 164 ? 16.729 5.018 -7.504 1.00 91.69 164 ASP A C 1
ATOM 1406 O O . ASP A 1 164 ? 16.323 5.268 -8.641 1.00 91.69 164 ASP A O 1
ATOM 1410 N N . ASP A 1 165 ? 17.025 3.773 -7.133 1.00 94.00 165 ASP A N 1
ATOM 1411 C CA . ASP A 1 165 ? 16.964 2.616 -8.031 1.00 94.00 165 ASP A CA 1
ATOM 1412 C C . ASP A 1 165 ? 15.539 2.364 -8.561 1.00 94.00 165 ASP A C 1
ATOM 1414 O O . ASP A 1 165 ? 15.335 2.103 -9.749 1.00 94.00 165 ASP A O 1
ATOM 1418 N N . LEU A 1 166 ? 14.532 2.455 -7.688 1.00 96.31 166 LEU A N 1
ATOM 1419 C CA . LEU A 1 166 ? 13.122 2.269 -8.052 1.00 96.31 166 LEU A CA 1
ATOM 1420 C C . LEU A 1 166 ? 12.599 3.433 -8.902 1.00 96.31 166 LEU A C 1
ATOM 1422 O O . LEU A 1 166 ? 11.824 3.212 -9.833 1.00 96.31 166 LEU A O 1
ATOM 1426 N N . TYR A 1 167 ? 13.054 4.653 -8.629 1.00 95.19 167 TYR A N 1
ATOM 1427 C CA . TYR A 1 167 ? 12.762 5.844 -9.410 1.00 95.19 167 TYR A CA 1
ATOM 1428 C C . TYR A 1 167 ? 13.266 5.666 -10.841 1.00 95.19 167 TYR A C 1
ATOM 1430 O O . TYR A 1 167 ? 12.487 5.786 -11.785 1.00 95.19 167 TYR A O 1
ATOM 1438 N N . LEU A 1 168 ? 14.534 5.288 -11.026 1.00 94.88 168 LEU A N 1
ATOM 1439 C CA . LEU A 1 168 ? 15.097 5.050 -12.360 1.00 94.88 168 LEU A CA 1
ATOM 1440 C C . LEU A 1 168 ? 14.364 3.923 -13.098 1.00 94.88 168 LEU A C 1
ATOM 1442 O O . LEU A 1 168 ? 14.043 4.068 -14.278 1.00 94.88 168 LEU A O 1
ATOM 1446 N N . LEU A 1 169 ? 14.034 2.829 -12.404 1.00 96.50 169 LEU A N 1
ATOM 1447 C CA . LEU A 1 169 ? 13.269 1.724 -12.987 1.00 96.50 169 LEU A CA 1
ATOM 1448 C C . LEU A 1 169 ? 11.833 2.123 -13.366 1.00 96.50 169 LEU A C 1
ATOM 1450 O O . LEU A 1 169 ? 11.299 1.608 -14.348 1.00 96.50 169 LEU A O 1
ATOM 1454 N N . HIS A 1 170 ? 11.208 3.055 -12.643 1.00 96.00 170 HIS A N 1
ATOM 1455 C CA . HIS A 1 170 ? 9.888 3.580 -12.996 1.00 96.00 170 HIS A CA 1
ATOM 1456 C C . HIS A 1 170 ? 9.906 4.285 -14.356 1.00 96.00 170 HIS A C 1
ATOM 1458 O O . HIS A 1 170 ? 9.092 3.965 -15.228 1.00 96.00 170 HIS A O 1
ATOM 1464 N N . TYR A 1 171 ? 10.855 5.201 -14.564 1.00 94.25 171 TYR A N 1
ATOM 1465 C CA . TYR A 1 171 ? 11.000 5.894 -15.847 1.00 94.25 171 TYR A CA 1
ATOM 1466 C C . TYR A 1 171 ? 11.451 4.945 -16.955 1.00 94.25 171 TYR A C 1
ATOM 1468 O O . TYR A 1 171 ? 10.895 4.996 -18.052 1.00 94.25 171 TYR A O 1
ATOM 1476 N N . ALA A 1 172 ? 12.356 4.011 -16.648 1.00 95.62 172 ALA A N 1
ATOM 1477 C CA . ALA A 1 172 ? 12.758 2.960 -17.575 1.00 95.62 172 ALA A CA 1
ATOM 1478 C C . ALA A 1 172 ? 11.560 2.153 -18.095 1.00 95.62 172 ALA A C 1
ATOM 1480 O O . ALA A 1 172 ? 11.474 1.882 -19.291 1.00 95.62 172 ALA A O 1
ATOM 1481 N N . TRP A 1 173 ? 10.603 1.799 -17.226 1.00 96.31 173 TRP A N 1
ATOM 1482 C CA . TRP A 1 173 ? 9.408 1.059 -17.643 1.00 96.31 173 TRP A CA 1
ATOM 1483 C C . TRP A 1 173 ? 8.520 1.880 -18.569 1.00 96.31 173 TRP A C 1
ATOM 1485 O O . TRP A 1 173 ? 8.026 1.361 -19.571 1.00 96.31 173 TRP A O 1
ATOM 1495 N N . ASN A 1 174 ? 8.315 3.159 -18.264 1.00 93.69 174 ASN A N 1
ATOM 1496 C CA . ASN A 1 174 ? 7.505 4.020 -19.120 1.00 93.69 174 ASN A CA 1
ATOM 1497 C C . ASN A 1 174 ? 8.154 4.190 -20.504 1.00 93.69 174 ASN A C 1
ATOM 1499 O O . ASN A 1 174 ? 7.481 3.956 -21.505 1.00 93.69 174 ASN A O 1
ATOM 1503 N N . GLU A 1 175 ? 9.464 4.450 -20.579 1.00 94.12 175 GLU A N 1
ATOM 1504 C CA . GLU A 1 175 ? 10.179 4.550 -21.861 1.00 94.12 175 GLU A CA 1
ATOM 1505 C C . GLU A 1 175 ? 10.176 3.241 -22.654 1.00 94.12 175 GLU A C 1
ATOM 1507 O O . GLU A 1 175 ? 9.933 3.244 -23.859 1.00 94.12 175 GLU A O 1
ATOM 1512 N N . LEU A 1 176 ? 10.408 2.100 -21.999 1.00 94.00 176 LEU A N 1
ATOM 1513 C CA . LEU A 1 176 ? 10.358 0.799 -22.668 1.00 94.00 176 LEU A CA 1
ATOM 1514 C C . LEU A 1 176 ? 8.978 0.524 -23.270 1.00 94.00 176 LEU A C 1
ATOM 1516 O O . LEU A 1 176 ? 8.894 -0.069 -24.342 1.00 94.00 176 LEU A O 1
ATOM 1520 N N . PHE A 1 177 ? 7.907 0.954 -22.601 1.00 89.38 177 PHE A N 1
ATOM 1521 C CA . PHE A 1 177 ? 6.546 0.792 -23.103 1.00 89.38 177 PHE A CA 1
ATOM 1522 C C . PHE A 1 177 ? 6.228 1.749 -24.263 1.00 89.38 177 PHE A C 1
ATOM 1524 O O . PHE A 1 177 ? 5.544 1.357 -25.205 1.00 89.38 177 PHE A O 1
ATOM 1531 N N . GLU A 1 178 ? 6.718 2.988 -24.208 1.00 90.62 178 GLU A N 1
ATOM 1532 C CA . GLU A 1 178 ? 6.418 4.027 -25.204 1.00 90.62 178 GLU A CA 1
ATOM 1533 C C . GLU A 1 178 ? 7.321 3.966 -26.445 1.00 90.62 178 GLU A C 1
ATOM 1535 O O . GLU A 1 178 ? 6.858 4.171 -27.567 1.00 90.62 178 GLU A O 1
ATOM 1540 N N . ILE A 1 179 ? 8.611 3.699 -26.246 1.00 90.12 179 ILE A N 1
ATOM 1541 C CA . ILE A 1 179 ? 9.679 3.865 -27.245 1.00 90.12 179 ILE A CA 1
ATOM 1542 C C . ILE A 1 179 ? 10.357 2.521 -27.565 1.00 90.12 179 ILE A C 1
ATOM 1544 O O . ILE A 1 179 ? 10.986 2.376 -28.612 1.00 90.12 179 ILE A O 1
ATOM 1548 N N . GLY A 1 180 ? 10.227 1.511 -26.698 1.00 87.94 180 GLY A N 1
ATOM 1549 C CA . GLY A 1 180 ? 10.848 0.191 -26.886 1.00 87.94 180 GLY A CA 1
ATOM 1550 C C . GLY A 1 180 ? 12.315 0.108 -26.447 1.00 87.94 180 GLY A C 1
ATOM 1551 O O . GLY A 1 180 ? 12.954 -0.928 -26.622 1.00 87.94 180 GLY A O 1
ATOM 1552 N N . SER A 1 181 ? 12.861 1.175 -25.862 1.00 88.25 181 SER A N 1
ATOM 1553 C CA . SER A 1 181 ? 14.223 1.240 -25.316 1.00 88.25 181 SER A CA 1
ATOM 1554 C C . SER A 1 181 ? 14.286 2.252 -24.176 1.00 88.25 181 SER A C 1
ATOM 1556 O O . SER A 1 181 ? 13.441 3.141 -24.127 1.00 88.25 181 SER A O 1
ATOM 1558 N N . THR A 1 182 ? 15.296 2.168 -23.308 1.00 90.25 182 THR A N 1
ATOM 1559 C CA . THR A 1 182 ? 15.502 3.152 -22.236 1.00 90.25 182 THR A CA 1
ATOM 1560 C C . THR A 1 182 ? 16.968 3.543 -22.059 1.00 90.25 182 THR A C 1
ATOM 1562 O O . THR A 1 182 ? 17.866 2.719 -22.249 1.00 90.25 182 THR A O 1
ATOM 1565 N N . GLY A 1 183 ? 17.202 4.803 -21.679 1.00 85.81 183 GLY A N 1
ATOM 1566 C CA . GLY A 1 183 ? 18.519 5.317 -21.286 1.00 85.81 183 GLY A CA 1
ATOM 1567 C C . GLY A 1 183 ? 18.833 5.174 -19.792 1.00 85.81 183 GLY A C 1
ATOM 1568 O O . GLY A 1 183 ? 19.987 5.340 -19.399 1.00 85.81 183 GLY A O 1
ATOM 1569 N N . TYR A 1 184 ? 17.834 4.863 -18.960 1.00 84.19 184 TYR A N 1
ATOM 1570 C CA . TYR A 1 184 ? 17.966 4.883 -17.498 1.00 84.19 184 TYR A CA 1
ATOM 1571 C C . TYR A 1 184 ? 18.644 3.641 -16.918 1.00 84.19 184 TYR A C 1
ATOM 1573 O O . TYR A 1 184 ? 19.244 3.717 -15.848 1.00 84.19 184 TYR A O 1
ATOM 1581 N N . TYR A 1 185 ? 18.546 2.496 -17.597 1.00 79.44 185 TYR A N 1
ATOM 1582 C CA . TYR A 1 185 ? 19.041 1.228 -17.068 1.00 79.44 185 TYR A CA 1
ATOM 1583 C C . TYR A 1 185 ? 19.532 0.311 -18.189 1.00 79.44 185 TYR A C 1
ATOM 1585 O O . TYR A 1 185 ? 18.793 -0.026 -19.113 1.00 79.44 185 TYR A O 1
ATOM 1593 N N . GLN A 1 186 ? 20.791 -0.124 -18.105 1.00 79.56 186 GLN A N 1
ATOM 1594 C CA . GLN A 1 186 ? 21.351 -1.067 -19.073 1.00 79.56 186 GLN A CA 1
ATOM 1595 C C . GLN A 1 186 ? 20.814 -2.483 -18.832 1.00 79.56 186 GLN A C 1
ATOM 1597 O O . GLN A 1 186 ? 20.630 -2.903 -17.691 1.00 79.56 186 GLN A O 1
ATOM 1602 N N . ASN A 1 187 ? 20.620 -3.241 -19.915 1.00 84.94 187 ASN A N 1
ATOM 1603 C CA . ASN A 1 187 ? 20.146 -4.633 -19.898 1.00 84.94 187 ASN A CA 1
ATOM 1604 C C . ASN A 1 187 ? 18.743 -4.836 -19.294 1.00 84.94 187 ASN A C 1
ATOM 1606 O O . ASN A 1 187 ? 18.424 -5.932 -18.826 1.00 84.94 187 ASN A O 1
ATOM 1610 N N . VAL A 1 188 ? 17.901 -3.801 -19.321 1.00 91.06 188 VAL A N 1
ATOM 1611 C CA . VAL A 1 188 ? 16.488 -3.901 -18.944 1.00 91.06 188 VAL A CA 1
ATOM 1612 C C . VAL A 1 188 ? 15.618 -3.913 -20.197 1.00 91.06 188 VAL A C 1
ATOM 1614 O O . VAL A 1 188 ? 15.840 -3.148 -21.133 1.00 91.06 188 VAL A O 1
ATOM 1617 N N . SER A 1 189 ? 14.638 -4.807 -20.211 1.00 93.62 189 SER A N 1
ATOM 1618 C CA . SER A 1 189 ? 13.618 -4.950 -21.247 1.00 93.62 189 SER A CA 1
ATOM 1619 C C . SER A 1 189 ? 12.249 -5.142 -20.595 1.00 93.62 189 SER A C 1
ATOM 1621 O O . SER A 1 189 ? 12.144 -5.358 -19.387 1.00 93.62 189 SER A O 1
ATOM 1623 N N . LEU A 1 190 ? 11.181 -5.107 -21.396 1.00 92.69 190 LEU A N 1
ATOM 1624 C CA . LEU A 1 190 ? 9.833 -5.405 -20.901 1.00 92.69 190 LEU A CA 1
ATOM 1625 C C . LEU A 1 190 ? 9.719 -6.814 -20.291 1.00 92.69 190 LEU A C 1
ATOM 1627 O O . LEU A 1 190 ? 8.908 -7.008 -19.392 1.00 92.69 190 LEU A O 1
ATOM 1631 N N . ASP A 1 191 ? 10.561 -7.762 -20.714 1.00 94.19 191 ASP A N 1
ATOM 1632 C CA . ASP A 1 191 ? 10.538 -9.144 -20.218 1.00 94.19 191 ASP A CA 1
ATOM 1633 C C . ASP A 1 191 ? 11.143 -9.298 -18.815 1.00 94.19 191 ASP A C 1
ATOM 1635 O O . ASP A 1 191 ? 10.839 -10.264 -18.119 1.00 94.19 191 ASP A O 1
ATOM 1639 N N . ASN A 1 192 ? 12.029 -8.385 -18.395 1.00 95.69 192 ASN A N 1
ATOM 1640 C CA . ASN A 1 192 ? 12.793 -8.537 -17.150 1.00 95.69 192 ASN A CA 1
ATOM 1641 C C . ASN A 1 192 ? 12.640 -7.374 -16.156 1.00 95.69 192 ASN A C 1
ATOM 1643 O O . ASN A 1 192 ? 13.085 -7.491 -15.010 1.00 95.69 192 ASN A O 1
ATOM 1647 N N . ILE A 1 193 ? 12.010 -6.266 -16.558 1.00 96.25 193 ILE A N 1
ATOM 1648 C CA . ILE A 1 193 ? 11.925 -5.063 -15.728 1.00 96.25 193 ILE A CA 1
ATOM 1649 C C . ILE A 1 193 ? 11.175 -5.296 -14.418 1.00 96.25 193 ILE A C 1
ATOM 1651 O O . ILE A 1 193 ? 11.606 -4.819 -13.370 1.00 96.25 193 ILE A O 1
ATOM 1655 N N . GLU A 1 194 ? 10.103 -6.087 -14.446 1.00 96.94 194 GLU A N 1
ATOM 1656 C CA . GLU A 1 194 ? 9.343 -6.407 -13.239 1.00 96.94 194 GLU A CA 1
ATOM 1657 C C . GLU A 1 194 ? 10.211 -7.155 -12.220 1.00 96.94 194 GLU A C 1
ATOM 1659 O O . GLU A 1 194 ? 10.225 -6.809 -11.038 1.00 96.94 194 GLU A O 1
ATOM 1664 N N . GLN A 1 195 ? 11.005 -8.130 -12.676 1.00 96.62 195 GLN A N 1
ATOM 1665 C CA . GLN A 1 195 ? 11.944 -8.844 -11.814 1.00 96.62 195 GLN A CA 1
ATOM 1666 C C . GLN A 1 195 ? 12.965 -7.880 -11.195 1.00 96.62 195 GLN A C 1
ATOM 1668 O O . GLN A 1 195 ? 13.218 -7.950 -9.993 1.00 96.62 195 GLN A O 1
ATOM 1673 N N . LYS A 1 196 ? 13.516 -6.950 -11.983 1.00 96.56 196 LYS A N 1
ATOM 1674 C CA . LYS A 1 196 ? 14.478 -5.950 -11.490 1.00 96.56 196 LYS A CA 1
ATOM 1675 C C . LYS A 1 196 ? 13.872 -5.030 -10.435 1.00 96.56 196 LYS A C 1
ATOM 1677 O O . LYS A 1 196 ? 14.514 -4.749 -9.425 1.00 96.56 196 LYS A O 1
ATOM 1682 N N . ILE A 1 197 ? 12.624 -4.616 -10.627 1.00 97.75 197 ILE A N 1
ATOM 1683 C CA . ILE A 1 197 ? 11.887 -3.812 -9.647 1.00 97.75 197 ILE A CA 1
ATOM 1684 C C . ILE A 1 197 ? 11.685 -4.587 -8.349 1.00 97.75 197 ILE A C 1
ATOM 1686 O O . ILE A 1 197 ? 11.899 -4.032 -7.276 1.00 97.75 197 ILE A O 1
ATOM 1690 N N . ARG A 1 198 ? 11.339 -5.874 -8.426 1.00 98.06 198 ARG A N 1
ATOM 1691 C CA . ARG A 1 198 ? 11.177 -6.732 -7.242 1.00 98.06 198 ARG A CA 1
ATOM 1692 C C . ARG A 1 198 ? 12.489 -6.939 -6.486 1.00 98.06 198 ARG A C 1
ATOM 1694 O O . ARG A 1 198 ? 12.499 -6.869 -5.259 1.00 98.06 198 ARG A O 1
ATOM 1701 N N . GLU A 1 199 ? 13.600 -7.124 -7.201 1.00 96.81 199 GLU A N 1
ATOM 1702 C CA . GLU A 1 199 ? 14.943 -7.214 -6.607 1.00 96.81 199 GLU A CA 1
ATOM 1703 C C . GLU A 1 199 ? 15.286 -5.945 -5.805 1.00 96.81 199 GLU A C 1
ATOM 1705 O O . GLU A 1 199 ? 15.729 -6.037 -4.658 1.00 96.81 199 GLU A O 1
ATOM 1710 N N . GLN A 1 200 ? 15.038 -4.761 -6.373 1.00 96.62 200 GLN A N 1
ATOM 1711 C CA . GLN A 1 200 ? 15.321 -3.492 -5.693 1.00 96.62 200 GLN A CA 1
ATOM 1712 C C . GLN A 1 200 ? 14.317 -3.176 -4.580 1.00 96.62 200 GLN A C 1
ATOM 1714 O O . GLN A 1 200 ? 14.701 -2.671 -3.524 1.00 96.62 200 GLN A O 1
ATOM 1719 N N . ALA A 1 201 ? 13.047 -3.540 -4.759 1.00 97.38 201 ALA A N 1
ATOM 1720 C CA . ALA A 1 201 ? 12.027 -3.391 -3.729 1.00 97.38 201 ALA A CA 1
ATOM 1721 C C . ALA A 1 201 ? 12.337 -4.240 -2.490 1.00 97.38 201 ALA A C 1
ATOM 1723 O O . ALA A 1 201 ? 12.190 -3.755 -1.370 1.00 97.38 201 ALA A O 1
ATOM 1724 N N . SER A 1 202 ? 12.827 -5.469 -2.670 1.00 96.81 202 SER A N 1
ATOM 1725 C CA . SER A 1 202 ? 13.259 -6.328 -1.559 1.00 96.81 202 SER A CA 1
ATOM 1726 C C . SER A 1 202 ? 14.403 -5.691 -0.764 1.00 96.81 202 SER A C 1
ATOM 1728 O O . SER A 1 202 ? 14.305 -5.573 0.455 1.00 96.81 202 SER A O 1
ATOM 1730 N N . ARG A 1 203 ? 15.432 -5.170 -1.446 1.00 96.44 203 ARG A N 1
ATOM 1731 C CA . ARG A 1 203 ? 16.561 -4.479 -0.793 1.00 96.44 203 ARG A CA 1
ATOM 1732 C C . ARG A 1 203 ? 16.135 -3.221 -0.041 1.00 96.44 203 ARG A C 1
ATOM 1734 O O . ARG A 1 203 ? 16.637 -2.951 1.047 1.00 96.44 203 ARG A O 1
ATOM 1741 N N . LEU A 1 204 ? 15.231 -2.429 -0.620 1.00 95.75 204 LEU A N 1
ATOM 1742 C CA . LEU A 1 204 ? 14.713 -1.245 0.061 1.00 95.75 204 LEU A CA 1
ATOM 1743 C C . LEU A 1 204 ? 13.877 -1.639 1.284 1.00 95.75 204 LEU A C 1
ATOM 1745 O O . LEU A 1 204 ? 14.010 -1.013 2.330 1.00 95.75 204 LEU A O 1
ATOM 1749 N N . MET A 1 205 ? 13.063 -2.692 1.179 1.00 93.75 205 MET A N 1
ATOM 1750 C CA . MET A 1 205 ? 12.248 -3.190 2.287 1.00 93.75 205 MET A CA 1
ATOM 1751 C C . MET A 1 205 ? 13.116 -3.661 3.464 1.00 93.75 205 MET A C 1
ATOM 1753 O O . MET A 1 205 ? 12.833 -3.272 4.593 1.00 93.75 205 MET A O 1
ATOM 1757 N N . GLU A 1 206 ? 14.215 -4.379 3.205 1.00 93.56 206 GLU A N 1
ATOM 1758 C CA . GLU A 1 206 ? 15.193 -4.802 4.227 1.00 93.56 206 GLU A CA 1
ATOM 1759 C C . GLU A 1 206 ? 15.834 -3.628 4.987 1.00 93.56 206 GLU A C 1
ATOM 1761 O O . GLU A 1 206 ? 16.218 -3.776 6.141 1.00 93.56 206 GLU A O 1
ATOM 1766 N N . ARG A 1 207 ? 15.949 -2.444 4.370 1.00 91.56 207 ARG A N 1
ATOM 1767 C CA . ARG A 1 207 ? 16.466 -1.234 5.039 1.00 91.56 207 ARG A CA 1
ATOM 1768 C C . ARG A 1 207 ? 15.444 -0.567 5.964 1.00 91.56 207 ARG A C 1
ATOM 1770 O O . ARG A 1 207 ? 15.828 0.288 6.763 1.00 91.56 207 ARG A O 1
ATOM 1777 N N . LEU A 1 208 ? 14.158 -0.868 5.787 1.00 87.81 208 LEU A N 1
ATOM 1778 C CA . LEU A 1 208 ? 13.052 -0.250 6.524 1.00 87.81 208 LEU A CA 1
ATOM 1779 C C . LEU A 1 208 ? 12.583 -1.096 7.714 1.00 87.81 208 LEU A C 1
ATOM 1781 O O . LEU A 1 208 ? 11.938 -0.542 8.609 1.00 87.81 208 LEU A O 1
ATOM 1785 N N . THR A 1 209 ? 12.877 -2.399 7.703 1.00 77.75 209 THR A N 1
ATOM 1786 C CA . THR A 1 209 ? 12.523 -3.388 8.736 1.00 77.75 209 THR A CA 1
ATOM 1787 C C . THR A 1 209 ? 13.678 -3.661 9.683 1.00 77.75 209 THR A C 1
ATOM 1789 O O . THR A 1 209 ? 13.431 -3.687 10.908 1.00 77.75 209 THR A O 1
#

Sequence (209 aa):
MKAIPNDFEAFLYWVKETKERIWSNFSESKKDGNWWNHKHQVLEGAKWIDPLSDLKILTDYILSFKNLEIFDNYLIEKWSFELLHQGYKEESIYMLASFCQPIDYYAILPYLNKVFRDLRLVEYEEKLARNSFNIYHLNLINKGIDVKYNLSKIVAFNDYEFCDDLYLLHYAWNELFEIGSTGYYQNVSLDNIEQKIREQASRLMERLT

pLDDT: mean 79.09, std 21.03, range [29.81, 98.06]